Protein AF-A0A922MRT2-F1 (afdb_monomer)

Secondary structure (DSSP, 8-state):
-EEPTTSS-EE--SSGGGTTPPP--EEE--SSS-GGGTT-EEEETTBSB-GGGSSTTTTB--SB-SS--PPPBTTB--SEEEEEEGGGTEEEEEEEEEEEEETTEEEEEEEE-GGGS--TTT-GGGGGG--TTS-SSGGGPPPTT-EE-HHHHSSS-EE-SGGGTT--HHHHHHH-SS----HHHH--EEEE-S--EEE---TTSTTTTTSPSEEE---------------SS-----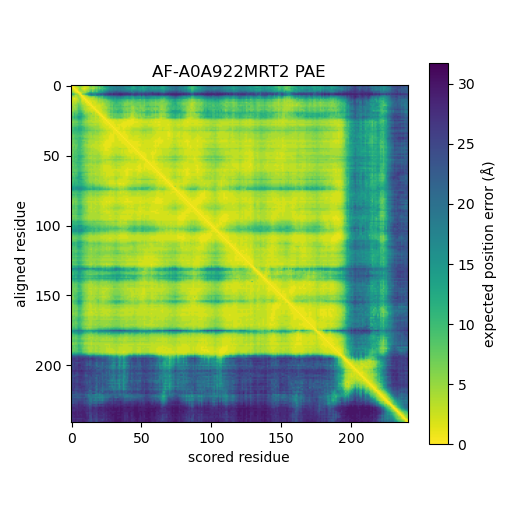---

Foldseek 3Di:
DADDPPDPDDDDDPCPVVVVDDFFDWDADCCPVHLQRGQQTCDTNNDQFQPLLVDRLFRHRGAHQVWDHRQADPVHGDQKGWHQHLQLNGIFIWGFPAWDADPNATWTKTWGDLQRQADCVVPVSCV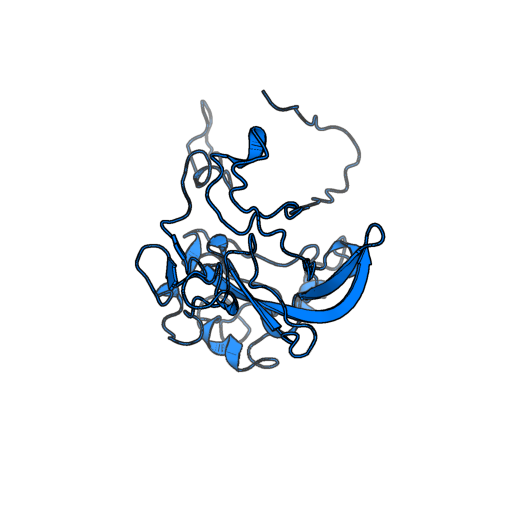SQFDQCCDPDDSRGDFGQWHQRCSRPVDRDIDGFALNASTDPVVNVVVPPPRDHDCVPGIDMDT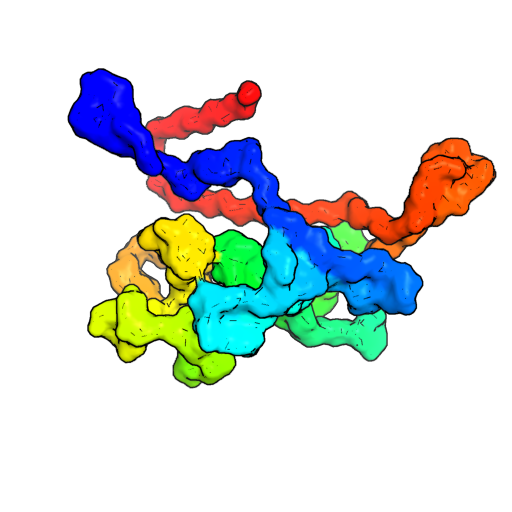GGSDFDFLAQDCVDPVRVPPPGGGDDPDGDDPDPDDPPDDDDDDDDDDDD

Structure (mmCIF, N/CA/C/O backbone):
data_AF-A0A922MRT2-F1
#
_entry.id   AF-A0A922MRT2-F1
#
loop_
_atom_site.group_PDB
_atom_site.id
_atom_site.type_symbol
_atom_site.label_atom_id
_atom_site.label_alt_id
_atom_site.label_comp_id
_atom_site.label_asym_id
_atom_site.label_entity_id
_atom_site.label_seq_id
_atom_site.pdbx_PDB_ins_code
_atom_site.Cartn_x
_atom_site.Cartn_y
_atom_site.Cartn_z
_atom_site.occupancy
_atom_site.B_iso_or_equiv
_atom_site.auth_seq_id
_atom_site.auth_comp_id
_atom_site.auth_asym_id
_atom_site.auth_atom_id
_atom_site.pdbx_PDB_model_num
ATOM 1 N N . MET A 1 1 ? -2.685 -8.734 -26.042 1.00 69.19 1 MET A N 1
ATOM 2 C CA . MET A 1 1 ? -2.371 -8.164 -27.373 1.00 69.19 1 MET A CA 1
ATOM 3 C C . MET A 1 1 ? -3.268 -8.838 -28.394 1.00 69.19 1 MET A C 1
ATOM 5 O O . MET A 1 1 ? -3.469 -10.040 -28.269 1.00 69.19 1 MET A O 1
ATOM 9 N N . ARG A 1 2 ? -3.821 -8.104 -29.360 1.00 79.19 2 ARG A N 1
ATOM 10 C CA . ARG A 1 2 ? -4.608 -8.681 -30.468 1.00 79.19 2 ARG A CA 1
ATOM 11 C C . ARG A 1 2 ? -4.086 -8.158 -31.811 1.00 79.19 2 ARG A C 1
ATOM 13 O O . ARG A 1 2 ? -3.579 -7.039 -31.816 1.00 79.19 2 ARG A O 1
ATOM 20 N N . PRO A 1 3 ? -4.183 -8.909 -32.919 1.00 82.94 3 PRO A N 1
ATOM 21 C CA . PRO A 1 3 ? -3.788 -8.410 -34.237 1.00 82.94 3 PRO A CA 1
ATOM 22 C C . PRO A 1 3 ? -4.548 -7.131 -34.610 1.00 82.94 3 PRO A C 1
ATOM 24 O O . PRO A 1 3 ? -5.717 -6.977 -34.243 1.00 82.94 3 PRO A O 1
ATOM 27 N N . ALA A 1 4 ? -3.881 -6.215 -35.311 1.00 85.38 4 ALA A N 1
ATOM 28 C CA . ALA A 1 4 ? -4.512 -5.018 -35.848 1.00 85.38 4 ALA A CA 1
ATOM 29 C C . ALA A 1 4 ? -5.387 -5.358 -37.064 1.00 85.38 4 ALA A C 1
ATOM 31 O O . ALA A 1 4 ? -5.016 -6.184 -37.897 1.00 85.38 4 ALA A O 1
ATOM 32 N N . GLU A 1 5 ? -6.559 -4.732 -37.171 1.00 83.88 5 GLU A N 1
ATOM 33 C CA . GLU A 1 5 ? -7.467 -4.973 -38.294 1.00 83.88 5 GLU A CA 1
ATOM 34 C C . GLU A 1 5 ? -6.906 -4.309 -39.559 1.00 83.88 5 GLU A C 1
ATOM 36 O O . GLU A 1 5 ? -6.709 -3.097 -39.602 1.00 83.88 5 GLU A O 1
ATOM 41 N N . GLY A 1 6 ? -6.610 -5.116 -40.583 1.00 77.56 6 GLY A N 1
ATOM 42 C CA . GLY A 1 6 ? -6.157 -4.634 -41.893 1.00 77.56 6 GLY A CA 1
ATOM 43 C C . GLY A 1 6 ? -4.689 -4.188 -41.991 1.00 77.56 6 GLY A C 1
ATOM 44 O O . GLY A 1 6 ? -4.325 -3.601 -43.007 1.00 77.56 6 GLY A O 1
ATOM 45 N N . ALA A 1 7 ? -3.836 -4.461 -40.994 1.00 73.38 7 ALA A N 1
ATOM 46 C CA . ALA A 1 7 ? -2.428 -4.038 -40.998 1.00 73.38 7 ALA A CA 1
ATOM 47 C C . ALA A 1 7 ? -1.460 -5.067 -40.379 1.00 73.38 7 ALA A C 1
ATOM 49 O O . ALA A 1 7 ? -1.853 -5.922 -39.587 1.00 73.38 7 ALA A O 1
ATOM 50 N N . ASN A 1 8 ? -0.162 -4.922 -40.681 1.00 76.44 8 ASN A N 1
ATOM 51 C CA . ASN A 1 8 ? 0.925 -5.599 -39.963 1.00 76.44 8 ASN A CA 1
ATOM 52 C C . ASN A 1 8 ? 1.135 -4.929 -38.592 1.00 76.44 8 ASN A C 1
ATOM 54 O O . ASN A 1 8 ? 1.868 -3.948 -38.488 1.00 76.44 8 ASN A O 1
ATOM 58 N N . GLY A 1 9 ? 0.493 -5.435 -37.536 1.00 80.69 9 GLY A N 1
ATOM 59 C CA . GLY A 1 9 ? 0.695 -4.920 -36.179 1.00 80.69 9 GLY A CA 1
ATOM 60 C C . GLY A 1 9 ? -0.176 -5.579 -35.111 1.00 80.69 9 GLY A C 1
ATOM 61 O O . GLY A 1 9 ? -1.030 -6.413 -35.410 1.00 80.69 9 GLY A O 1
ATOM 62 N N . PHE A 1 10 ? 0.034 -5.185 -33.852 1.00 85.62 10 PHE A N 1
ATOM 63 C CA . PHE A 1 10 ? -0.740 -5.645 -32.697 1.00 85.62 10 PHE A CA 1
ATOM 64 C C . PHE A 1 10 ? -1.252 -4.458 -31.877 1.00 85.62 10 PHE A C 1
ATOM 66 O O . PHE A 1 10 ? -0.505 -3.525 -31.590 1.00 85.62 10 PHE A O 1
ATOM 73 N N . TYR A 1 11 ? -2.503 -4.528 -31.426 1.00 82.44 11 TYR A N 1
ATOM 74 C CA . TYR A 1 11 ? -3.019 -3.669 -30.369 1.00 82.44 11 TYR A CA 1
ATOM 75 C C . TYR A 1 11 ? -2.593 -4.210 -29.003 1.00 82.44 11 TYR A C 1
ATOM 77 O O . TYR A 1 11 ? -2.844 -5.375 -28.661 1.00 82.44 11 TYR A O 1
ATOM 85 N N . PHE A 1 12 ? -1.985 -3.342 -28.201 1.00 80.44 12 PHE A N 1
ATOM 86 C CA . PHE A 1 12 ? -1.723 -3.562 -26.785 1.00 80.44 12 PHE A CA 1
ATOM 87 C C . PHE A 1 12 ? -2.680 -2.704 -25.956 1.00 80.44 12 PHE A C 1
ATOM 89 O O . PHE A 1 12 ? -2.930 -1.548 -26.281 1.00 80.44 12 PHE A O 1
ATOM 96 N N . SER A 1 13 ? -3.217 -3.277 -24.884 1.00 81.12 13 SER A N 1
ATOM 97 C CA . SER A 1 13 ? -3.987 -2.544 -23.887 1.00 81.12 13 SER A CA 1
ATOM 98 C C . SER A 1 13 ? -3.590 -3.060 -22.517 1.00 81.12 13 SER A C 1
ATOM 100 O O . SER A 1 13 ? -3.683 -4.260 -22.260 1.00 81.12 13 SER A O 1
ATOM 102 N N . MET A 1 14 ? -3.146 -2.137 -21.667 1.00 74.81 14 MET A N 1
ATOM 103 C CA . MET A 1 14 ? -2.643 -2.432 -20.327 1.00 74.81 14 MET A CA 1
ATOM 104 C C . MET A 1 14 ? -3.734 -2.962 -19.393 1.00 74.81 14 MET A C 1
ATOM 106 O O . MET A 1 14 ? -3.441 -3.747 -18.503 1.00 74.81 14 MET A O 1
ATOM 110 N N . PHE A 1 15 ? -4.985 -2.560 -19.629 1.00 79.12 15 PHE A N 1
ATOM 111 C CA . PHE A 1 15 ? -6.113 -2.811 -18.730 1.00 79.12 15 PHE A CA 1
ATOM 112 C C . PHE A 1 15 ? -7.263 -3.583 -19.384 1.00 79.12 15 PHE A C 1
ATOM 114 O O . PHE A 1 15 ? -8.293 -3.816 -18.759 1.00 79.12 15 PHE A O 1
ATOM 121 N N . SER A 1 16 ? -7.114 -4.001 -20.647 1.00 81.00 16 SER A N 1
ATOM 122 C CA . SER A 1 16 ? -8.183 -4.720 -21.360 1.00 81.00 16 SER A CA 1
ATOM 123 C C . SER A 1 16 ? -8.633 -6.007 -20.671 1.00 81.00 16 SER A C 1
ATOM 125 O O . SER A 1 16 ? -9.807 -6.347 -20.766 1.00 81.00 16 SER A O 1
ATOM 127 N N . HIS A 1 17 ? -7.733 -6.703 -19.969 1.00 78.62 17 HIS A N 1
ATOM 128 C CA . HIS A 1 17 ? -8.056 -7.933 -19.242 1.00 78.62 17 HIS A CA 1
ATOM 129 C C . HIS A 1 17 ? -8.901 -7.690 -17.993 1.00 78.62 17 HIS A C 1
ATOM 131 O O . HIS A 1 17 ? -9.493 -8.641 -17.497 1.00 78.62 17 HIS A O 1
ATOM 137 N N . MET A 1 18 ? -8.973 -6.446 -17.510 1.00 81.06 18 MET A N 1
ATOM 138 C CA . MET A 1 18 ? -9.775 -6.084 -16.341 1.00 81.06 18 MET A CA 1
ATOM 139 C C . MET A 1 18 ? -11.232 -5.778 -16.709 1.00 81.06 18 MET A C 1
ATOM 141 O O . MET A 1 18 ? -12.122 -5.837 -15.860 1.00 81.06 18 MET A O 1
ATOM 145 N N . ASN A 1 19 ? -11.505 -5.477 -17.983 1.00 81.38 19 ASN A N 1
ATOM 146 C CA . ASN A 1 19 ? -12.848 -5.129 -18.429 1.00 81.38 19 ASN A CA 1
ATOM 147 C C . ASN A 1 19 ? -13.787 -6.339 -18.318 1.00 81.38 19 ASN A C 1
ATOM 149 O O . ASN A 1 19 ? -13.552 -7.369 -18.949 1.00 81.38 19 ASN A O 1
ATOM 153 N N . ARG A 1 20 ? -14.873 -6.192 -17.548 1.00 83.25 20 ARG A N 1
ATOM 154 C CA . ARG A 1 20 ? -15.841 -7.264 -17.236 1.00 83.25 20 ARG A CA 1
ATOM 155 C C . ARG A 1 20 ? -15.219 -8.485 -16.546 1.00 83.25 20 ARG A C 1
ATOM 157 O O . ARG A 1 20 ? -15.761 -9.583 -16.646 1.00 83.25 20 ARG A O 1
ATOM 164 N N . SER A 1 21 ? -14.090 -8.303 -15.866 1.00 84.44 21 SER A N 1
ATOM 165 C CA . SER A 1 21 ? -13.503 -9.325 -15.001 1.00 84.44 21 SER A CA 1
ATOM 166 C C . SER A 1 21 ? -13.781 -8.998 -13.536 1.00 84.44 21 SER A C 1
ATOM 168 O O . SER A 1 21 ? -13.837 -7.827 -13.166 1.00 84.44 21 SER A O 1
ATOM 170 N N . GLU A 1 22 ? -13.933 -10.026 -12.707 1.00 83.12 22 GLU A N 1
ATOM 171 C CA . GLU A 1 22 ? -14.068 -9.867 -11.261 1.00 83.12 22 GLU A CA 1
ATOM 172 C C . GLU A 1 22 ? -12.729 -10.151 -10.571 1.00 83.12 22 GLU A C 1
ATOM 174 O O . GLU A 1 22 ? -12.097 -11.191 -10.789 1.00 83.12 22 GLU A O 1
ATOM 179 N N . SER A 1 23 ? -12.308 -9.241 -9.694 1.00 82.00 23 SER A N 1
ATOM 180 C CA . SER A 1 23 ? -11.216 -9.495 -8.755 1.00 82.00 23 SER A CA 1
ATOM 181 C C . SER A 1 23 ? -11.755 -10.287 -7.567 1.00 82.00 23 SER A C 1
ATOM 183 O O . SER A 1 23 ? -12.671 -9.838 -6.888 1.00 82.00 23 SER A O 1
ATOM 185 N N . GLY A 1 24 ? -11.195 -11.470 -7.305 1.00 88.31 24 GLY A N 1
ATOM 186 C CA . GLY A 1 24 ? -11.623 -12.327 -6.195 1.00 88.31 24 GLY A CA 1
ATOM 187 C C . GLY A 1 24 ? -11.764 -13.802 -6.582 1.00 88.31 24 GLY A C 1
ATOM 188 O O . GLY A 1 24 ? -11.238 -14.211 -7.622 1.00 88.31 24 GLY A O 1
ATOM 189 N N . PRO A 1 25 ? -12.426 -14.617 -5.742 1.00 93.88 25 PRO A N 1
ATOM 190 C CA . PRO A 1 25 ? -13.188 -14.212 -4.553 1.00 93.88 25 PRO A CA 1
ATOM 191 C C . PRO A 1 25 ? -12.307 -13.778 -3.370 1.00 93.88 25 PRO A C 1
ATOM 193 O O . PRO A 1 25 ? -11.187 -14.270 -3.214 1.00 93.88 25 PRO A O 1
ATOM 196 N N . TYR A 1 26 ? -12.844 -12.894 -2.524 1.00 94.19 26 TYR A N 1
ATOM 197 C CA . TYR A 1 26 ? -12.277 -12.546 -1.218 1.00 94.19 26 TYR A CA 1
ATOM 198 C C . TYR A 1 26 ? -13.062 -13.225 -0.101 1.00 94.19 26 TYR A C 1
ATOM 200 O O . TYR A 1 26 ? -14.293 -13.262 -0.115 1.00 94.19 26 TYR A O 1
ATOM 208 N N . GLU A 1 27 ? -12.347 -13.705 0.904 1.00 95.69 27 GLU A N 1
ATOM 209 C CA . GLU A 1 27 ? -12.906 -14.068 2.197 1.00 95.69 27 GLU A CA 1
ATOM 210 C C . GLU A 1 27 ? -12.472 -13.006 3.205 1.00 95.69 27 GLU A C 1
ATOM 212 O O . GLU A 1 27 ? -11.277 -12.794 3.395 1.00 95.69 27 GLU A O 1
ATOM 217 N N . MET A 1 28 ? -13.429 -12.325 3.834 1.00 94.62 28 MET A N 1
ATOM 218 C CA . MET A 1 28 ? -13.169 -11.198 4.733 1.00 94.62 28 MET A CA 1
ATOM 219 C C . MET A 1 28 ? -13.888 -11.367 6.068 1.00 94.62 28 MET A C 1
ATOM 221 O O . MET A 1 28 ? -14.979 -11.943 6.154 1.00 94.62 28 MET A O 1
ATOM 225 N N . VAL A 1 29 ? -13.290 -10.812 7.117 1.00 94.62 29 VAL A N 1
ATOM 226 C CA . VAL A 1 29 ? -13.867 -10.797 8.458 1.00 94.62 29 VAL A CA 1
ATOM 227 C C . VAL A 1 29 ? -15.041 -9.819 8.509 1.00 94.62 29 VAL A C 1
ATOM 229 O O . VAL A 1 29 ? -14.905 -8.621 8.274 1.00 94.62 29 VAL A O 1
ATOM 232 N N . ARG A 1 30 ? -16.218 -10.330 8.884 1.00 89.00 30 ARG A N 1
ATOM 233 C CA . ARG A 1 30 ? -17.460 -9.538 8.981 1.00 89.00 30 ARG A CA 1
ATOM 234 C C . ARG A 1 30 ? -17.549 -8.643 10.221 1.00 89.00 30 ARG A C 1
ATOM 236 O O . ARG A 1 30 ? -18.511 -7.898 10.347 1.00 89.00 30 ARG A O 1
ATOM 243 N N . GLY A 1 31 ? -16.636 -8.790 11.180 1.00 88.62 31 GLY A N 1
ATOM 244 C CA . GLY A 1 31 ? -16.621 -8.000 12.416 1.00 88.62 31 GLY A CA 1
ATOM 245 C C . GLY A 1 31 ? -17.709 -8.339 13.448 1.00 88.62 31 GLY A C 1
ATOM 246 O O . GLY A 1 31 ? -17.900 -7.572 14.385 1.00 88.62 31 GLY A O 1
ATOM 247 N N . ARG A 1 32 ? -18.430 -9.466 13.305 1.00 87.62 32 ARG A N 1
ATOM 248 C CA . ARG A 1 32 ? -19.500 -9.869 14.247 1.00 87.62 32 ARG A CA 1
ATOM 249 C C . ARG A 1 32 ? -18.981 -10.304 15.618 1.00 87.62 32 ARG A C 1
ATOM 251 O O . ARG A 1 32 ? -19.606 -9.996 16.622 1.00 87.62 32 ARG A O 1
ATOM 258 N N . GLU A 1 33 ? -17.875 -11.043 15.642 1.00 90.38 33 GLU A N 1
ATOM 259 C CA . GLU A 1 33 ? -17.242 -11.517 16.881 1.00 90.38 33 GLU A CA 1
ATOM 260 C C . GLU A 1 33 ? -16.274 -10.469 17.435 1.00 90.38 33 GLU A C 1
ATOM 262 O O . GLU A 1 33 ? -16.291 -10.158 18.624 1.00 90.38 33 GLU A O 1
ATOM 267 N N . ASN A 1 34 ? -15.466 -9.881 16.549 1.00 88.31 34 ASN A N 1
ATOM 268 C CA . ASN A 1 34 ? -14.534 -8.814 16.871 1.00 88.31 34 ASN A CA 1
ATOM 269 C C . ASN A 1 34 ? -14.608 -7.705 15.815 1.00 88.31 34 ASN A C 1
ATOM 271 O O . ASN A 1 34 ? -14.098 -7.854 14.704 1.00 88.31 34 ASN A O 1
ATOM 275 N N . VAL A 1 35 ? -15.213 -6.570 16.169 1.00 87.12 35 VAL A N 1
ATOM 276 C CA . VAL A 1 35 ? -15.342 -5.424 15.254 1.00 87.12 35 VAL A CA 1
ATOM 277 C C . VAL A 1 35 ? -13.982 -4.827 14.864 1.00 87.12 35 VAL A C 1
ATOM 279 O O . VAL A 1 35 ? -13.852 -4.259 13.787 1.00 87.12 35 VAL A O 1
ATOM 282 N N . TYR A 1 36 ? -12.942 -5.015 15.686 1.00 88.44 36 TYR A N 1
ATOM 283 C CA . TYR A 1 36 ? -11.584 -4.520 15.417 1.00 88.44 36 TYR A CA 1
ATOM 284 C C . TYR A 1 36 ? -10.823 -5.345 14.369 1.00 88.44 36 TYR A C 1
ATOM 286 O O . TYR A 1 36 ? -9.689 -5.013 14.037 1.00 88.44 36 TYR A O 1
ATOM 294 N N . GLU A 1 37 ? -11.443 -6.394 13.830 1.00 91.12 37 GLU A N 1
ATOM 295 C CA . GLU A 1 37 ? -10.934 -7.158 12.687 1.00 91.12 37 GLU A CA 1
ATOM 296 C C . GLU A 1 37 ? -11.784 -6.967 11.424 1.00 91.12 37 GLU A C 1
ATOM 298 O O . GLU A 1 37 ? -11.505 -7.589 10.405 1.00 91.12 37 GLU A O 1
ATOM 303 N N . LEU A 1 38 ? -12.821 -6.124 11.474 1.00 89.88 38 LEU A N 1
ATOM 304 C CA . LEU A 1 38 ? -13.728 -5.878 10.354 1.00 89.88 38 LEU A CA 1
ATOM 305 C C . LEU A 1 38 ? -12.971 -5.533 9.062 1.00 89.88 38 LEU A C 1
ATOM 307 O O . LEU A 1 38 ? -12.116 -4.655 9.054 1.00 89.88 38 LEU A O 1
ATOM 311 N N . GLY A 1 39 ? -13.335 -6.195 7.964 1.00 89.69 39 GLY A N 1
ATOM 312 C CA . GLY A 1 39 ? -12.777 -5.929 6.637 1.00 89.69 39 GLY A CA 1
ATOM 313 C C . GLY A 1 39 ? -11.409 -6.564 6.389 1.00 89.69 39 GLY A C 1
ATOM 314 O O . GLY A 1 39 ? -10.976 -6.608 5.242 1.00 89.69 39 GLY A O 1
ATOM 315 N N . ASN A 1 40 ? -10.747 -7.118 7.413 1.00 94.94 40 ASN A N 1
ATOM 316 C CA . ASN A 1 40 ? -9.496 -7.842 7.206 1.00 94.94 40 ASN A CA 1
ATOM 317 C C . ASN A 1 40 ? -9.723 -9.060 6.305 1.00 94.94 40 ASN A C 1
ATOM 319 O O . ASN A 1 40 ? -10.663 -9.838 6.504 1.00 94.94 40 ASN A O 1
ATOM 323 N N . ILE A 1 41 ? -8.840 -9.241 5.330 1.00 96.19 41 ILE A N 1
ATOM 324 C CA . ILE A 1 41 ? -8.897 -10.349 4.385 1.00 96.19 41 ILE A CA 1
ATOM 325 C C . ILE A 1 41 ? -8.299 -11.594 5.042 1.00 96.19 41 ILE A C 1
ATOM 327 O O . ILE A 1 41 ? -7.173 -11.596 5.532 1.00 96.19 41 ILE A O 1
ATOM 331 N N . VAL A 1 42 ? -9.068 -12.678 5.026 1.00 96.31 42 VAL A N 1
ATOM 332 C CA . VAL A 1 42 ? -8.669 -14.011 5.492 1.00 96.31 42 VAL A CA 1
ATOM 333 C C . VAL A 1 42 ? -8.012 -14.797 4.362 1.00 96.31 42 VAL A C 1
ATOM 335 O O . VAL A 1 42 ? -7.013 -15.488 4.578 1.00 96.31 42 VAL A O 1
ATOM 338 N N . SER A 1 43 ? -8.584 -14.726 3.159 1.00 96.50 43 SER A N 1
ATOM 339 C CA . SER A 1 43 ? -8.040 -15.376 1.972 1.00 96.50 43 SER A CA 1
ATOM 340 C C . SER A 1 43 ? -8.439 -14.647 0.688 1.00 96.50 43 SER A C 1
ATOM 342 O O . SER A 1 43 ? -9.498 -14.024 0.600 1.00 96.50 43 SER A O 1
ATOM 344 N N . TYR A 1 44 ? -7.581 -14.739 -0.325 1.00 95.38 44 TYR A N 1
ATOM 345 C CA . TYR A 1 44 ? -7.840 -14.250 -1.677 1.00 95.38 44 TYR A CA 1
ATOM 346 C C . TYR A 1 44 ? -7.708 -15.415 -2.653 1.00 95.38 44 TYR A C 1
ATOM 348 O O . TYR A 1 44 ? -6.686 -16.103 -2.664 1.00 95.38 44 TYR A O 1
ATOM 356 N N . LYS A 1 45 ? -8.747 -15.684 -3.451 1.00 94.38 45 LYS A N 1
ATOM 357 C CA . LYS A 1 45 ? -8.810 -16.837 -4.372 1.00 94.38 45 LYS A CA 1
ATOM 358 C C . LYS A 1 45 ? -8.499 -18.173 -3.674 1.00 94.38 45 LYS A C 1
ATOM 360 O O . LYS A 1 45 ? -7.807 -19.031 -4.218 1.00 94.38 45 LYS A O 1
ATOM 365 N N . GLY A 1 46 ? -8.976 -18.326 -2.435 1.00 95.44 46 GLY A N 1
ATOM 366 C CA . GLY A 1 46 ? -8.738 -19.502 -1.588 1.00 95.44 46 GLY A CA 1
ATOM 367 C C . GLY A 1 46 ? -7.317 -19.615 -1.018 1.00 95.44 46 GLY A C 1
ATOM 368 O O . GLY A 1 46 ? -7.016 -20.578 -0.316 1.00 95.44 46 GLY A O 1
ATOM 369 N N . GLN A 1 47 ? -6.438 -18.649 -1.291 1.00 94.75 47 GLN A N 1
ATOM 370 C CA . GLN A 1 47 ? -5.068 -18.618 -0.789 1.00 94.75 47 GLN A CA 1
ATOM 371 C C . GLN A 1 47 ? -4.969 -17.698 0.427 1.00 94.75 47 GLN A C 1
ATOM 373 O O . GLN A 1 47 ? -5.399 -16.549 0.382 1.00 94.75 47 GLN A O 1
ATOM 378 N N . LYS A 1 48 ? -4.358 -18.193 1.507 1.00 95.31 48 LYS A N 1
ATOM 379 C CA . LYS A 1 48 ? -4.021 -17.388 2.700 1.00 95.31 48 LYS A CA 1
ATOM 380 C C . LYS A 1 48 ? -2.621 -16.773 2.626 1.00 95.31 48 LYS A C 1
ATOM 382 O O . LYS A 1 48 ? -2.280 -15.891 3.404 1.00 95.31 48 LYS A O 1
ATOM 387 N N . VAL A 1 49 ? -1.795 -17.285 1.713 1.00 95.81 49 VAL A N 1
ATOM 388 C CA . VAL A 1 49 ? -0.432 -16.824 1.449 1.00 95.81 49 VAL A CA 1
ATOM 389 C C . VAL A 1 49 ? -0.235 -16.805 -0.059 1.00 95.81 49 VAL A C 1
ATOM 391 O O . VAL A 1 49 ? -0.528 -17.787 -0.736 1.00 95.81 49 VAL A O 1
ATOM 394 N N . MET A 1 50 ? 0.263 -15.695 -0.581 1.00 94.06 50 MET A N 1
ATOM 395 C CA . MET A 1 50 ? 0.536 -15.473 -1.992 1.00 94.06 50 MET A CA 1
ATOM 396 C C . MET A 1 50 ? 1.735 -16.312 -2.461 1.00 94.06 50 MET A C 1
ATOM 398 O O . MET A 1 50 ? 2.876 -16.028 -2.083 1.00 94.06 50 MET A O 1
ATOM 402 N N . PRO A 1 51 ? 1.509 -17.349 -3.293 1.00 92.00 51 PRO A N 1
ATOM 403 C CA . PRO A 1 51 ? 2.546 -18.323 -3.626 1.00 92.00 51 PRO A CA 1
ATOM 404 C C . PRO A 1 51 ? 3.631 -17.748 -4.543 1.00 92.00 51 PRO A C 1
ATOM 406 O O . PRO A 1 51 ? 4.760 -18.238 -4.531 1.00 92.00 51 PRO A O 1
ATOM 409 N N . MET A 1 52 ? 3.336 -16.691 -5.311 1.00 89.00 52 MET A N 1
ATOM 410 C CA . MET A 1 52 ? 4.283 -16.110 -6.271 1.00 89.00 52 MET A CA 1
ATOM 411 C C . MET A 1 52 ? 5.566 -15.579 -5.624 1.00 89.00 52 MET A C 1
ATOM 413 O O . MET A 1 52 ? 6.603 -15.535 -6.292 1.00 89.00 52 MET A O 1
ATOM 417 N N . TRP A 1 53 ? 5.533 -15.218 -4.340 1.00 90.69 53 TRP A N 1
ATOM 418 C CA . TRP A 1 53 ? 6.711 -14.729 -3.625 1.00 90.69 53 TRP A CA 1
ATOM 419 C C . TRP A 1 53 ? 7.639 -15.847 -3.150 1.00 90.69 53 TRP A C 1
ATOM 421 O O . TRP A 1 53 ? 8.815 -15.587 -2.919 1.00 90.69 53 TRP A O 1
ATOM 431 N N . GLY A 1 54 ? 7.154 -17.090 -3.041 1.00 89.94 54 GLY A N 1
ATOM 432 C CA . GLY A 1 54 ? 7.949 -18.219 -2.543 1.00 89.94 54 GLY A CA 1
ATOM 433 C C . GLY A 1 54 ? 8.428 -18.059 -1.093 1.00 89.94 54 GLY A C 1
ATOM 434 O O . GLY A 1 54 ? 9.315 -18.786 -0.658 1.00 89.94 54 GLY A O 1
ATOM 435 N N . ASP A 1 55 ? 7.854 -17.110 -0.353 1.00 93.25 55 ASP A N 1
ATOM 436 C CA . ASP A 1 55 ? 8.211 -16.774 1.020 1.00 93.25 55 ASP A CA 1
ATOM 437 C C . ASP A 1 55 ? 6.935 -16.482 1.816 1.00 93.25 55 ASP A C 1
ATOM 439 O O . ASP A 1 55 ? 6.045 -15.760 1.358 1.00 93.25 55 ASP A O 1
ATOM 443 N N . LYS A 1 56 ? 6.840 -17.063 3.017 1.00 92.94 56 LYS A N 1
ATOM 444 C CA . LYS A 1 56 ? 5.634 -16.968 3.845 1.00 92.94 56 LYS A CA 1
ATOM 445 C C . LYS A 1 56 ? 5.375 -15.550 4.343 1.00 92.94 56 LYS A C 1
ATOM 447 O O . LYS A 1 56 ? 4.214 -15.227 4.538 1.00 92.94 56 LYS A O 1
ATOM 452 N N . TYR A 1 57 ? 6.413 -14.749 4.581 1.00 93.81 57 TYR A N 1
ATOM 453 C CA . TYR A 1 57 ? 6.300 -13.369 5.048 1.00 93.81 57 TYR A CA 1
ATOM 454 C C . TYR A 1 57 ? 5.897 -12.432 3.905 1.00 93.81 57 TYR A C 1
ATOM 456 O O . TYR A 1 57 ? 4.896 -11.730 4.019 1.00 93.81 57 TYR A O 1
ATOM 464 N N . CYS A 1 58 ? 6.604 -12.471 2.772 1.00 93.00 58 CYS A N 1
ATOM 465 C CA . CYS A 1 58 ? 6.250 -11.632 1.621 1.00 93.00 58 CYS A CA 1
ATOM 466 C C . CYS A 1 58 ? 4.888 -11.996 1.019 1.00 93.00 58 CYS A C 1
ATOM 468 O O . CYS A 1 58 ? 4.198 -11.138 0.473 1.00 93.00 58 CYS A O 1
ATOM 470 N N . GLY A 1 59 ? 4.490 -13.264 1.138 1.00 94.62 59 GLY A N 1
ATOM 471 C CA . GLY A 1 59 ? 3.190 -13.727 0.690 1.00 94.62 59 GLY A CA 1
ATOM 472 C C . GLY A 1 59 ? 2.034 -13.448 1.650 1.00 94.62 59 GLY A C 1
ATOM 473 O O . GLY A 1 59 ? 0.915 -13.839 1.333 1.00 94.62 59 GLY A O 1
ATOM 474 N N . GLN A 1 60 ? 2.247 -12.833 2.816 1.00 95.94 60 GLN A N 1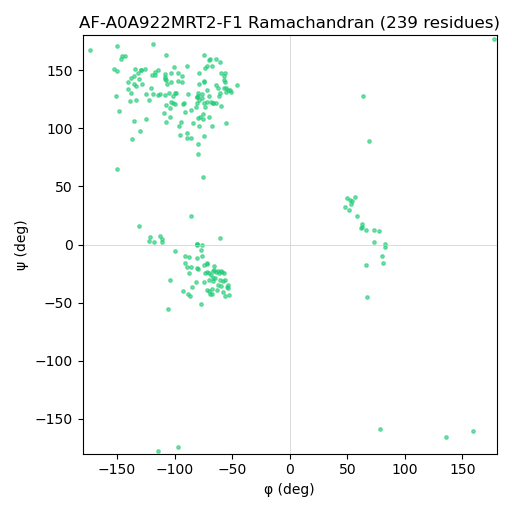
ATOM 475 C CA . GLN A 1 60 ? 1.142 -12.589 3.748 1.00 95.94 60 GLN A CA 1
ATOM 476 C C . GLN A 1 60 ? 0.102 -11.646 3.148 1.00 95.94 60 GLN A C 1
ATOM 478 O O . GLN A 1 60 ? 0.436 -10.613 2.563 1.00 95.94 60 GLN A O 1
ATOM 483 N N . ILE A 1 61 ? -1.160 -12.004 3.360 1.00 96.38 61 ILE A N 1
ATOM 484 C CA . ILE A 1 61 ? -2.317 -11.147 3.132 1.00 96.38 61 ILE A CA 1
ATOM 485 C C . ILE A 1 61 ? -2.631 -10.492 4.477 1.00 96.38 61 ILE A C 1
ATOM 487 O O . ILE A 1 61 ? -3.088 -11.166 5.397 1.00 96.38 61 ILE A O 1
ATOM 491 N N . ASN A 1 62 ? -2.308 -9.208 4.610 1.00 95.81 62 ASN A N 1
ATOM 492 C CA . ASN A 1 62 ? -2.453 -8.445 5.842 1.00 95.81 62 ASN A CA 1
ATOM 493 C C . ASN A 1 62 ? -3.388 -7.261 5.604 1.00 95.81 62 ASN A C 1
ATOM 495 O O . ASN A 1 62 ? -3.212 -6.514 4.643 1.00 95.81 62 ASN A O 1
ATOM 499 N N . GLY A 1 63 ? -4.313 -7.054 6.540 1.00 93.81 63 GLY A N 1
ATOM 500 C CA . GLY A 1 63 ? -5.246 -5.933 6.503 1.00 93.81 63 GLY A CA 1
ATOM 501 C C . GLY A 1 63 ? -6.414 -6.139 5.542 1.00 93.81 63 GLY A C 1
ATOM 502 O O . GLY A 1 63 ? -6.778 -7.277 5.235 1.00 93.81 63 GLY A O 1
ATOM 503 N N . SER A 1 64 ? -7.033 -5.039 5.126 1.00 91.25 64 SER A N 1
ATOM 504 C CA . SER A 1 64 ? -8.219 -5.021 4.265 1.00 91.25 64 SER A CA 1
ATOM 505 C C . SER A 1 64 ? -7.869 -4.800 2.791 1.00 91.25 64 SER A C 1
ATOM 507 O O . SER A 1 64 ? -6.698 -4.762 2.418 1.00 91.25 64 SER A O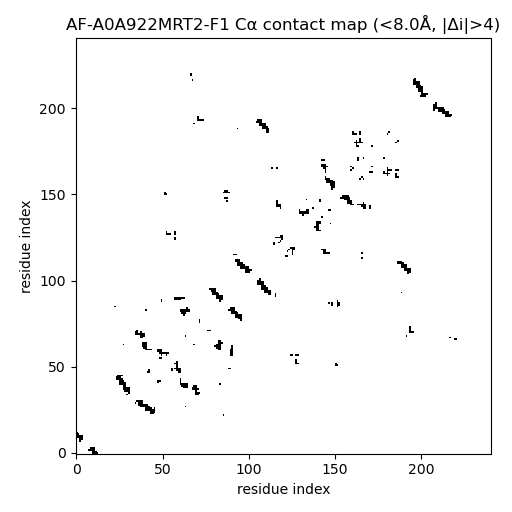 1
ATOM 509 N N . ASP A 1 65 ? -8.883 -4.654 1.942 1.00 88.19 65 ASP A N 1
ATOM 510 C CA . ASP A 1 65 ? -8.767 -4.271 0.528 1.00 88.19 65 ASP A CA 1
ATOM 511 C C . ASP A 1 65 ? -8.713 -2.746 0.327 1.00 88.19 65 ASP A C 1
ATOM 513 O O . ASP A 1 65 ? -9.141 -2.239 -0.706 1.00 88.19 65 ASP A O 1
ATOM 517 N N . SER A 1 66 ? -8.280 -2.000 1.347 1.00 85.88 66 SER A N 1
ATOM 518 C CA . SER A 1 66 ? -8.301 -0.533 1.395 1.00 85.88 66 SER A CA 1
ATOM 519 C C . SER A 1 66 ? -9.693 0.110 1.420 1.00 85.88 66 SER A C 1
ATOM 521 O O . SER A 1 66 ? -9.791 1.254 1.842 1.00 85.88 66 SER A O 1
ATOM 523 N N . SER A 1 67 ? -10.782 -0.579 1.061 1.00 80.94 67 SER A N 1
ATOM 524 C CA . SER A 1 67 ? -12.124 0.027 0.986 1.00 80.94 67 SER A CA 1
ATOM 525 C C . SER A 1 67 ? -12.759 0.287 2.356 1.00 80.94 67 SER A C 1
ATOM 527 O O . SER A 1 67 ? -13.518 1.239 2.539 1.00 80.94 67 SER A O 1
ATOM 529 N N . ILE A 1 68 ? -12.444 -0.568 3.329 1.00 82.44 68 ILE A N 1
ATOM 530 C CA . ILE A 1 68 ? -12.945 -0.512 4.702 1.00 82.44 68 ILE A CA 1
ATOM 531 C C . ILE A 1 68 ? -11.767 -0.753 5.639 1.00 82.44 68 ILE A C 1
ATOM 533 O O . ILE A 1 68 ? -10.959 -1.649 5.411 1.00 82.44 68 ILE A O 1
ATOM 537 N N . PHE A 1 69 ? -11.694 0.002 6.731 1.00 86.00 69 PHE A N 1
ATOM 538 C CA . PHE A 1 69 ? -10.737 -0.238 7.808 1.00 86.00 69 PHE A CA 1
ATOM 539 C C . PHE A 1 69 ? -11.473 -0.563 9.113 1.00 86.00 69 PHE A C 1
ATOM 541 O O . PHE A 1 69 ? -12.570 -0.039 9.345 1.00 86.00 69 PHE A O 1
ATOM 548 N N . PRO A 1 70 ? -10.886 -1.394 9.995 1.00 87.38 70 PRO A N 1
ATOM 549 C CA . PRO A 1 70 ? -11.442 -1.605 11.323 1.00 87.38 70 PRO A CA 1
ATOM 550 C C . PRO A 1 70 ? -11.597 -0.282 12.095 1.00 87.38 70 PRO A C 1
ATOM 552 O O . PRO A 1 70 ? -10.755 0.610 11.950 1.00 87.38 70 PRO A O 1
ATOM 555 N N . PRO A 1 71 ? -12.613 -0.145 12.970 1.00 85.44 71 PRO A N 1
ATOM 556 C CA . PRO A 1 71 ? -12.759 1.040 13.808 1.00 85.44 71 PRO A CA 1
ATOM 557 C C . PRO A 1 71 ? -11.518 1.289 14.672 1.00 85.44 71 PRO A C 1
ATOM 559 O O . PRO A 1 71 ? -11.002 0.377 15.326 1.00 85.44 71 PRO A O 1
ATOM 562 N N . ILE A 1 72 ? -11.067 2.541 14.722 1.00 85.75 72 ILE A N 1
ATOM 563 C CA . ILE A 1 72 ? -9.884 2.939 15.487 1.00 85.75 72 ILE A CA 1
ATOM 564 C C . ILE A 1 72 ? -10.303 3.377 16.894 1.00 85.75 72 ILE A C 1
ATOM 566 O O . ILE A 1 72 ? -11.071 4.320 17.064 1.00 85.75 72 ILE A O 1
ATOM 570 N N . LYS A 1 73 ? -9.760 2.720 17.929 1.00 83.94 73 LYS A N 1
ATOM 571 C CA . LYS A 1 73 ? -9.906 3.187 19.317 1.00 83.94 73 LYS A CA 1
ATOM 572 C C . LYS A 1 73 ? -8.970 4.363 19.560 1.00 83.94 73 LYS A C 1
ATOM 574 O O . LYS A 1 73 ? -7.766 4.227 19.372 1.00 83.94 73 LYS A O 1
ATOM 579 N N . GLU A 1 74 ? -9.486 5.458 20.106 1.00 82.06 74 GLU A N 1
ATOM 580 C CA . GLU A 1 74 ? -8.672 6.648 20.381 1.00 82.06 74 GLU A CA 1
ATOM 581 C C . GLU A 1 74 ? -7.495 6.380 21.339 1.00 82.06 74 GLU A C 1
ATOM 583 O O . GLU A 1 74 ? -6.400 6.895 21.135 1.00 82.06 74 GLU A O 1
ATOM 588 N N . GLY A 1 75 ? -7.679 5.503 22.332 1.00 85.75 75 GLY A N 1
ATOM 589 C CA . GLY A 1 75 ? -6.607 5.080 23.243 1.00 85.75 75 GLY A CA 1
ATOM 590 C C . GLY A 1 75 ? -5.622 4.056 22.662 1.00 85.75 75 GLY A C 1
ATOM 591 O O . GLY A 1 75 ? -4.676 3.677 23.346 1.00 85.75 75 GLY A O 1
ATOM 592 N N . ASN A 1 76 ? -5.845 3.564 21.440 1.00 89.69 76 ASN A N 1
ATOM 593 C CA . ASN A 1 76 ? -4.993 2.569 20.789 1.00 89.69 76 ASN A CA 1
ATOM 594 C C . ASN A 1 76 ? -5.011 2.742 19.263 1.00 89.69 76 ASN A C 1
ATOM 596 O O . ASN A 1 76 ? -5.511 1.887 18.529 1.00 89.69 76 ASN A O 1
ATOM 600 N N . VAL A 1 77 ? -4.490 3.877 18.798 1.00 92.50 77 VAL A N 1
ATOM 601 C CA . VAL A 1 77 ? -4.393 4.186 17.369 1.00 92.50 77 VAL A CA 1
ATOM 602 C C . VAL A 1 77 ? -3.269 3.350 16.743 1.00 92.50 77 VAL A C 1
ATOM 604 O O . VAL A 1 77 ? -2.116 3.468 17.176 1.00 92.50 77 VAL A O 1
ATOM 607 N N . PRO A 1 78 ? -3.551 2.513 15.727 1.00 93.38 78 PRO A N 1
ATOM 608 C CA . PRO A 1 78 ? -2.519 1.735 15.058 1.00 93.38 78 PRO A CA 1
ATOM 609 C C . PRO A 1 78 ? -1.476 2.646 14.409 1.00 93.38 78 PRO A C 1
ATOM 611 O O . PRO A 1 78 ? -1.821 3.549 13.648 1.00 93.38 78 PRO A O 1
ATOM 614 N N . LYS A 1 79 ? -0.188 2.376 14.657 1.00 95.31 79 LYS A N 1
ATOM 615 C CA . LYS A 1 79 ? 0.914 3.080 13.976 1.00 95.31 79 LYS A CA 1
ATOM 616 C C . LYS A 1 79 ? 1.003 2.743 12.488 1.00 95.31 79 LYS A C 1
ATOM 618 O O . LYS A 1 79 ? 1.541 3.538 11.732 1.00 95.31 79 LYS A O 1
ATOM 623 N N . LYS A 1 80 ? 0.514 1.561 12.104 1.00 94.25 80 LYS A N 1
ATOM 624 C CA . LYS A 1 80 ? 0.518 1.043 10.736 1.00 94.25 80 LYS A CA 1
ATOM 625 C C . LYS A 1 80 ? -0.850 0.484 10.398 1.00 94.25 80 LYS A C 1
ATOM 627 O O . LYS A 1 80 ? -1.406 -0.258 11.209 1.00 94.25 80 LYS A O 1
ATOM 632 N N . LEU A 1 81 ? -1.337 0.788 9.204 1.00 92.88 81 LEU A N 1
ATOM 633 C CA . LEU A 1 81 ? -2.476 0.103 8.601 1.00 92.88 81 LEU A CA 1
ATOM 634 C C . LEU A 1 81 ? -1.973 -0.673 7.395 1.00 92.88 81 LEU A C 1
ATOM 636 O O . LEU A 1 81 ? -1.243 -0.125 6.573 1.00 92.88 81 LEU A O 1
ATOM 640 N N . TYR A 1 82 ? -2.328 -1.951 7.332 1.00 94.56 82 TYR A N 1
ATOM 641 C CA . TYR A 1 82 ? -1.992 -2.814 6.208 1.00 94.56 82 TYR A CA 1
ATOM 642 C C . TYR A 1 82 ? -3.164 -2.877 5.242 1.00 94.56 82 TYR A C 1
ATOM 644 O O . TYR A 1 82 ? -4.319 -2.844 5.672 1.00 94.56 82 TYR A O 1
ATOM 652 N N . THR A 1 83 ? -2.844 -3.010 3.964 1.00 93.44 83 THR A N 1
ATOM 653 C CA . THR A 1 83 ? -3.809 -3.302 2.911 1.00 93.44 83 THR A CA 1
ATOM 654 C C . THR A 1 83 ? -3.208 -4.335 1.974 1.00 93.44 83 THR A C 1
ATOM 656 O O . THR A 1 83 ? -1.993 -4.355 1.743 1.00 93.44 83 THR A O 1
ATOM 659 N N . PHE A 1 84 ? -4.038 -5.242 1.475 1.00 94.62 84 PHE A N 1
ATOM 660 C CA . PHE A 1 84 ? -3.635 -6.211 0.472 1.00 94.62 84 PHE A CA 1
ATOM 661 C C . PHE A 1 84 ? -4.087 -5.734 -0.897 1.00 94.62 84 PHE A C 1
ATOM 663 O O . PHE A 1 84 ? -5.282 -5.606 -1.142 1.00 94.62 84 PHE A O 1
ATOM 670 N N . GLU A 1 85 ? -3.120 -5.553 -1.793 1.00 91.81 85 GLU A N 1
ATOM 671 C CA . GLU A 1 85 ? -3.361 -5.065 -3.143 1.00 91.81 85 GLU A CA 1
ATOM 672 C C . GLU A 1 85 ? -3.182 -6.221 -4.140 1.00 91.81 85 GLU A C 1
ATOM 674 O O . GLU A 1 85 ? -2.045 -6.642 -4.411 1.00 91.81 85 GLU A O 1
ATOM 679 N N . PRO A 1 86 ? -4.280 -6.769 -4.694 1.00 89.19 86 PRO A N 1
ATOM 680 C CA . PRO A 1 86 ? -4.225 -7.878 -5.637 1.00 89.19 86 PRO A CA 1
ATOM 681 C C . PRO A 1 86 ? -3.435 -7.543 -6.893 1.00 89.19 86 PRO A C 1
ATOM 683 O O . PRO A 1 86 ? -2.806 -8.436 -7.446 1.00 89.19 86 PRO A O 1
ATOM 686 N N . ASP A 1 87 ? -3.424 -6.279 -7.323 1.00 85.25 87 ASP A N 1
ATOM 687 C CA . ASP A 1 87 ? -2.790 -5.880 -8.581 1.00 85.25 87 ASP A CA 1
ATOM 688 C C . ASP A 1 87 ? -1.263 -5.950 -8.543 1.00 85.25 87 ASP A C 1
ATOM 690 O O . ASP A 1 87 ? -0.611 -6.148 -9.574 1.00 85.25 87 ASP A O 1
ATOM 694 N N . ILE A 1 88 ? -0.694 -5.856 -7.342 1.00 88.19 88 ILE A N 1
ATOM 695 C CA . ILE A 1 88 ? 0.735 -6.039 -7.072 1.00 88.19 88 ILE A CA 1
ATOM 696 C C . ILE A 1 88 ? 1.009 -7.317 -6.263 1.00 88.19 88 ILE A C 1
ATOM 698 O O . ILE A 1 88 ? 2.154 -7.591 -5.901 1.00 88.19 88 ILE A O 1
ATOM 702 N N . CYS A 1 89 ? -0.031 -8.117 -6.004 1.00 88.50 89 CYS A N 1
ATOM 703 C CA . CYS A 1 89 ? -0.025 -9.398 -5.301 1.00 88.50 89 CYS A CA 1
ATOM 704 C C . CYS A 1 89 ? 0.674 -9.387 -3.936 1.00 88.50 89 CYS A C 1
ATOM 706 O O . CYS A 1 89 ? 1.226 -10.407 -3.519 1.00 88.50 89 CYS A O 1
ATOM 708 N N . ARG A 1 90 ? 0.686 -8.262 -3.222 1.00 92.75 90 ARG A N 1
ATOM 709 C CA . ARG A 1 90 ? 1.335 -8.161 -1.909 1.00 92.75 90 ARG A CA 1
ATOM 710 C C . ARG A 1 90 ? 0.593 -7.208 -0.996 1.00 92.75 90 ARG A C 1
ATOM 712 O O . ARG A 1 90 ? -0.105 -6.309 -1.452 1.00 92.75 90 ARG A O 1
ATOM 719 N N . SER A 1 91 ? 0.833 -7.377 0.297 1.00 94.19 91 SER A N 1
ATOM 720 C CA . SER A 1 91 ? 0.405 -6.392 1.278 1.00 94.19 91 SER A CA 1
ATOM 721 C C . SER A 1 91 ? 1.367 -5.202 1.309 1.00 94.19 91 SER A C 1
ATOM 723 O O . SER A 1 91 ? 2.596 -5.369 1.268 1.00 94.19 91 SER A O 1
ATOM 725 N N . VAL A 1 92 ? 0.804 -4.004 1.393 1.00 92.94 92 VAL A N 1
ATOM 726 C CA . VAL A 1 92 ? 1.497 -2.736 1.643 1.00 92.94 92 VAL A CA 1
ATOM 727 C C . VAL A 1 92 ? 0.972 -2.131 2.940 1.00 92.94 92 VAL A C 1
ATOM 729 O O . VAL A 1 92 ? 0.080 -2.685 3.582 1.00 92.94 92 VAL A O 1
ATOM 732 N N . TYR A 1 93 ? 1.597 -1.050 3.398 1.00 93.62 93 TYR A N 1
ATOM 733 C CA . TYR A 1 93 ? 1.162 -0.385 4.615 1.00 93.62 93 TYR A CA 1
ATOM 734 C C . TYR A 1 93 ? 1.451 1.106 4.596 1.00 93.62 93 TYR A C 1
ATOM 736 O O . TYR A 1 93 ? 2.445 1.570 4.030 1.00 93.62 93 TYR A O 1
ATOM 744 N N . VAL A 1 94 ? 0.578 1.825 5.286 1.00 93.62 94 VAL A N 1
ATOM 745 C CA . VAL A 1 94 ? 0.670 3.258 5.541 1.00 93.62 94 VAL A CA 1
ATOM 746 C C . VAL A 1 94 ? 1.008 3.492 7.016 1.00 93.62 94 VAL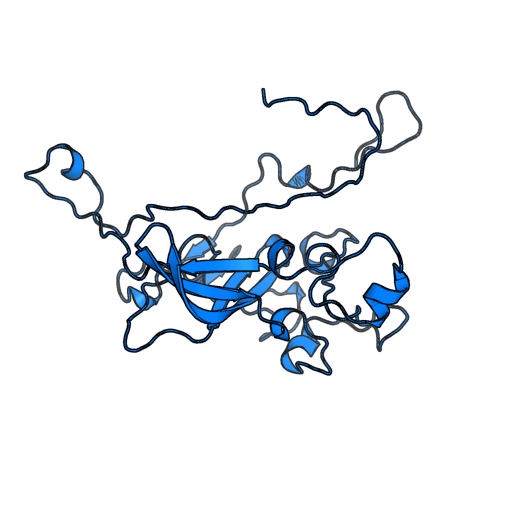 A C 1
ATOM 748 O O . VAL A 1 94 ? 0.542 2.756 7.892 1.00 93.62 94 VAL A O 1
ATOM 751 N N . ASP A 1 95 ? 1.833 4.497 7.294 1.00 96.31 95 ASP A N 1
ATOM 752 C CA . ASP A 1 95 ? 2.245 4.906 8.636 1.00 96.31 95 ASP A CA 1
ATOM 753 C C . ASP A 1 95 ? 1.379 6.073 9.135 1.00 96.31 95 ASP A C 1
ATOM 755 O O . ASP A 1 95 ? 1.034 6.982 8.376 1.00 96.31 95 ASP A O 1
ATOM 759 N N . LEU A 1 96 ? 1.026 6.056 10.425 1.00 95.62 96 LEU A N 1
ATOM 760 C CA . LEU A 1 96 ? 0.294 7.147 11.068 1.00 95.62 96 LEU A CA 1
ATOM 761 C C . LEU A 1 96 ? 1.174 8.396 11.117 1.00 95.62 96 LEU A C 1
ATOM 763 O O . LEU A 1 96 ? 2.222 8.397 11.763 1.00 95.62 96 LEU A O 1
ATOM 767 N N . VAL A 1 97 ? 0.689 9.483 10.525 1.00 95.81 97 VAL A N 1
ATOM 768 C CA . VAL A 1 97 ? 1.330 10.798 10.623 1.00 95.81 97 VAL A CA 1
ATOM 769 C C . VAL A 1 97 ? 0.745 11.599 11.786 1.00 95.81 97 VAL A C 1
ATOM 771 O O . VAL A 1 97 ? 1.481 12.264 12.511 1.00 95.81 97 VAL A O 1
ATOM 774 N N . GLY A 1 98 ? -0.572 11.529 12.000 1.00 93.75 98 GLY A N 1
ATOM 775 C CA . GLY A 1 98 ? -1.241 12.229 13.098 1.00 93.75 98 GLY A CA 1
ATOM 776 C C . GLY A 1 98 ? -2.735 12.424 12.857 1.00 93.75 98 GLY A C 1
ATOM 777 O O . GLY A 1 98 ? -3.326 11.737 12.032 1.00 93.75 98 GLY A O 1
ATOM 778 N N . LYS A 1 99 ? -3.354 13.367 13.574 1.00 92.19 99 LYS A N 1
ATOM 779 C CA . LYS A 1 99 ? -4.728 13.814 13.294 1.00 92.19 99 LYS A CA 1
ATOM 780 C C . LYS A 1 99 ? -4.700 15.042 12.380 1.00 92.19 99 LYS A C 1
ATOM 782 O O . LYS A 1 99 ? -3.863 15.925 12.567 1.00 92.19 99 LYS A O 1
ATOM 787 N N . LYS A 1 100 ? -5.619 15.110 11.420 1.00 88.44 100 LYS A N 1
ATOM 788 C CA . LYS A 1 100 ? -5.873 16.283 10.573 1.00 88.44 100 LYS A CA 1
ATOM 789 C C . LYS A 1 100 ? -7.370 16.566 10.534 1.00 88.44 100 LYS A C 1
ATOM 791 O O . LYS A 1 100 ? -8.176 15.643 10.601 1.00 88.44 100 LYS A O 1
ATOM 796 N N . GLU A 1 101 ? -7.730 17.836 10.414 1.00 83.56 101 GLU A N 1
ATOM 797 C CA . GLU A 1 101 ? -9.116 18.223 10.162 1.00 83.56 101 GLU A CA 1
ATOM 798 C C . GLU A 1 101 ? -9.385 18.259 8.659 1.00 83.56 101 GLU A C 1
ATOM 800 O O . GLU A 1 101 ? -8.638 18.874 7.896 1.00 83.56 101 GLU A O 1
ATOM 805 N N . ILE A 1 102 ? -10.459 17.597 8.240 1.00 77.31 102 ILE A N 1
ATOM 806 C CA . ILE A 1 102 ? -10.969 17.622 6.873 1.00 77.31 102 ILE A CA 1
ATOM 807 C C . ILE A 1 102 ? -12.478 17.850 6.942 1.00 77.31 102 ILE A C 1
ATOM 809 O O . ILE A 1 102 ? -13.179 17.144 7.657 1.00 77.31 102 ILE A O 1
ATOM 813 N N . PHE A 1 103 ? -12.986 18.886 6.272 1.00 78.75 103 PHE A N 1
ATOM 814 C CA . PHE A 1 103 ? -14.408 19.266 6.333 1.00 78.75 103 PHE A CA 1
ATOM 815 C C . PHE A 1 103 ? -14.975 19.379 7.770 1.00 78.75 103 PHE A C 1
ATOM 817 O O . PHE A 1 103 ? -16.106 18.976 8.025 1.00 78.75 103 PHE A O 1
ATOM 824 N N . ASN A 1 104 ? -14.193 19.928 8.712 1.00 79.25 104 ASN A N 1
ATOM 825 C CA . ASN A 1 104 ? -14.512 20.021 10.150 1.00 79.25 104 ASN A CA 1
ATOM 826 C C . ASN A 1 104 ? -14.664 18.669 10.880 1.00 79.25 104 ASN A C 1
ATOM 828 O O . ASN A 1 104 ? -15.224 18.615 11.975 1.00 79.25 104 ASN A O 1
ATOM 832 N N . ILE A 1 105 ? -14.156 17.581 10.299 1.00 78.25 105 ILE A N 1
ATOM 833 C CA . ILE A 1 105 ? -14.089 16.253 10.910 1.00 78.25 105 ILE A CA 1
ATOM 834 C C . ILE A 1 105 ? -12.627 15.959 11.255 1.00 78.25 105 ILE A C 1
ATOM 836 O O . ILE A 1 105 ? -11.737 16.095 10.413 1.00 78.25 105 ILE A O 1
ATOM 840 N N . SER A 1 106 ? -12.367 15.562 12.503 1.00 84.88 106 SER A N 1
ATOM 841 C CA . SER A 1 106 ? -11.033 15.141 12.939 1.00 84.88 106 SER A CA 1
ATOM 842 C C . SER A 1 106 ? -10.782 13.699 12.502 1.00 84.88 106 SER A C 1
ATOM 844 O O . SER A 1 106 ? -11.367 12.773 13.059 1.00 84.88 106 SER A O 1
ATOM 846 N N . ALA A 1 107 ? -9.905 13.511 11.519 1.00 86.94 107 ALA A N 1
ATOM 847 C CA . ALA A 1 107 ? -9.553 12.207 10.969 1.00 86.94 107 ALA A CA 1
ATOM 848 C C . ALA A 1 107 ? -8.089 11.858 11.265 1.00 86.94 107 ALA A C 1
ATOM 850 O O . ALA A 1 107 ? -7.217 12.729 11.357 1.00 86.94 107 ALA A O 1
ATOM 851 N N . TYR A 1 108 ? -7.797 10.566 11.385 1.00 90.00 108 TYR A N 1
ATOM 852 C CA . TYR A 1 108 ? -6.427 10.073 11.412 1.00 90.00 108 TYR A CA 1
ATOM 853 C C . TYR A 1 108 ? -5.854 10.078 10.000 1.00 90.00 108 TYR A C 1
ATOM 855 O O . TYR A 1 108 ? -6.433 9.510 9.080 1.00 90.00 108 TYR A O 1
ATOM 863 N N . TYR A 1 109 ? -4.710 10.722 9.835 1.00 91.81 109 TYR A N 1
ATOM 864 C CA . TYR A 1 109 ? -4.024 10.863 8.566 1.00 91.81 109 TYR A CA 1
ATOM 865 C C . TYR A 1 109 ? -2.834 9.906 8.509 1.00 91.81 109 TYR A C 1
ATOM 867 O O . TYR A 1 109 ? -1.942 9.950 9.366 1.00 91.81 109 TYR A O 1
ATOM 875 N N . TYR A 1 110 ? -2.840 9.053 7.491 1.00 93.00 110 TYR A N 1
ATOM 876 C CA . TYR A 1 110 ? -1.810 8.063 7.217 1.00 93.00 110 TYR A CA 1
ATOM 877 C C . TYR A 1 110 ? -1.188 8.309 5.842 1.00 93.00 110 TYR A C 1
ATOM 879 O O . TYR A 1 110 ? -1.887 8.697 4.909 1.00 93.00 110 TYR A O 1
ATOM 887 N N . GLU A 1 111 ? 0.106 8.041 5.701 1.00 93.56 111 GLU A N 1
ATOM 888 C CA . GLU A 1 111 ? 0.848 8.152 4.437 1.00 93.56 111 GLU A CA 1
ATOM 889 C C . GLU A 1 111 ? 1.561 6.836 4.122 1.00 93.56 111 GLU A C 1
ATOM 891 O O . GLU A 1 111 ? 1.934 6.095 5.032 1.00 93.56 111 GLU A O 1
ATOM 896 N N . ILE A 1 112 ? 1.769 6.530 2.841 1.00 91.94 112 ILE A N 1
ATOM 897 C CA . ILE A 1 112 ? 2.534 5.354 2.422 1.00 91.94 112 ILE A CA 1
ATOM 898 C C . ILE A 1 112 ? 3.926 5.362 3.047 1.00 91.94 112 ILE A C 1
ATOM 900 O O . ILE A 1 112 ? 4.640 6.364 3.030 1.00 91.94 112 ILE A O 1
ATOM 904 N N . SER A 1 113 ? 4.308 4.225 3.625 1.00 91.06 113 SER A N 1
ATOM 905 C CA . SER A 1 113 ? 5.601 4.111 4.283 1.00 91.06 113 SER A CA 1
ATOM 906 C C . SER A 1 113 ? 6.732 4.077 3.261 1.00 91.06 113 SER A C 1
ATOM 908 O O . SER A 1 113 ? 6.719 3.250 2.346 1.00 91.06 113 SER A O 1
ATOM 910 N N . GLU A 1 114 ? 7.788 4.860 3.482 1.00 88.62 114 GLU A N 1
ATOM 911 C CA . GLU A 1 114 ? 9.035 4.757 2.707 1.00 88.62 114 GLU A CA 1
ATOM 912 C C . GLU A 1 114 ? 9.617 3.335 2.758 1.00 88.62 114 GLU A C 1
ATOM 914 O O . GLU A 1 114 ? 10.188 2.830 1.792 1.00 88.62 114 GLU A O 1
ATOM 919 N N . SER A 1 115 ? 9.380 2.626 3.866 1.00 91.00 115 SER A N 1
ATOM 920 C CA . SER A 1 115 ? 9.822 1.244 4.057 1.00 91.00 115 SER A CA 1
ATOM 921 C C . SER A 1 115 ? 9.038 0.223 3.221 1.00 91.00 115 SER A C 1
ATOM 923 O O . SER A 1 115 ? 9.513 -0.906 3.051 1.00 91.00 115 SER A O 1
ATOM 925 N N . ALA A 1 116 ? 7.858 0.567 2.689 1.00 87.25 116 ALA A N 1
ATOM 926 C CA . ALA A 1 116 ? 7.030 -0.357 1.908 1.00 87.25 116 ALA A CA 1
ATOM 927 C C . ALA A 1 116 ? 7.687 -0.725 0.564 1.00 87.25 116 ALA A C 1
ATOM 929 O O . ALA A 1 116 ? 7.672 -1.899 0.175 1.00 87.25 116 ALA A O 1
ATOM 930 N N . PHE A 1 117 ? 8.336 0.254 -0.081 1.00 87.56 117 PHE A N 1
ATOM 931 C CA . PHE A 1 117 ? 9.019 0.117 -1.378 1.00 87.56 117 PHE A CA 1
ATOM 932 C C . PHE A 1 117 ? 10.549 0.251 -1.295 1.00 87.56 117 PHE A C 1
ATOM 934 O O . PHE A 1 117 ? 11.237 0.265 -2.319 1.00 87.56 117 PHE A O 1
ATOM 941 N N . ALA A 1 118 ? 11.087 0.312 -0.075 1.00 91.25 118 ALA A N 1
ATOM 942 C CA . ALA A 1 118 ? 12.517 0.346 0.188 1.00 91.25 118 ALA A CA 1
ATOM 943 C C . ALA A 1 118 ? 13.248 -0.895 -0.356 1.00 91.25 118 ALA A C 1
ATOM 945 O O . ALA A 1 118 ? 12.730 -2.018 -0.321 1.00 91.25 118 ALA A O 1
ATOM 946 N N . ALA A 1 119 ? 14.497 -0.709 -0.785 1.00 89.94 119 ALA A N 1
ATOM 947 C CA . ALA A 1 119 ? 15.380 -1.814 -1.143 1.00 89.94 119 ALA A CA 1
ATOM 948 C C . ALA A 1 119 ? 15.688 -2.708 0.072 1.00 89.94 119 ALA A C 1
ATOM 950 O O . ALA A 1 119 ? 15.621 -2.272 1.222 1.00 89.94 119 ALA A O 1
ATOM 951 N N . LYS A 1 120 ? 16.114 -3.954 -0.179 1.00 88.75 120 LYS A N 1
ATOM 952 C CA . LYS A 1 120 ? 16.466 -4.926 0.878 1.00 88.75 120 LYS A CA 1
ATOM 953 C C . LYS A 1 120 ? 17.584 -4.455 1.822 1.00 88.75 120 LYS A C 1
ATOM 955 O O . LYS A 1 120 ? 17.678 -4.952 2.937 1.00 88.75 120 LYS A O 1
ATOM 960 N N . SER A 1 121 ? 18.435 -3.530 1.376 1.00 88.12 121 SER A N 1
ATOM 961 C CA . SER A 1 121 ? 19.488 -2.910 2.191 1.00 88.12 121 SER A CA 1
ATOM 962 C C . SER A 1 121 ? 18.925 -1.946 3.237 1.00 88.12 121 SER A C 1
ATOM 964 O O . SER A 1 121 ? 19.410 -1.930 4.362 1.00 88.12 121 SER A O 1
ATOM 966 N N . ALA A 1 122 ? 17.893 -1.178 2.879 1.00 90.00 122 ALA A N 1
ATOM 967 C CA . ALA A 1 122 ? 17.224 -0.233 3.770 1.00 90.00 122 ALA A CA 1
ATOM 968 C C . ALA A 1 122 ? 16.134 -0.910 4.621 1.00 90.00 122 ALA A C 1
ATOM 970 O O . ALA A 1 122 ? 15.984 -0.602 5.799 1.00 90.00 122 ALA A O 1
ATOM 971 N N . ASN A 1 123 ? 15.408 -1.879 4.052 1.00 92.69 123 ASN A N 1
ATOM 972 C CA . ASN A 1 123 ? 14.440 -2.705 4.767 1.00 92.69 123 ASN A CA 1
ATOM 973 C C . ASN A 1 123 ? 14.682 -4.204 4.481 1.00 92.69 123 ASN A C 1
ATOM 975 O O . ASN A 1 123 ? 14.179 -4.726 3.480 1.00 92.69 123 ASN A O 1
ATOM 979 N N . PRO A 1 124 ? 15.394 -4.933 5.365 1.00 92.62 124 PRO A N 1
ATOM 980 C CA . PRO A 1 124 ? 15.705 -6.357 5.185 1.00 92.62 124 PRO A CA 1
ATOM 981 C C . PRO A 1 124 ? 14.488 -7.270 4.998 1.00 92.62 124 PRO A C 1
ATOM 983 O O . PRO A 1 124 ? 14.601 -8.326 4.371 1.00 92.62 124 PRO A O 1
ATOM 986 N N . ASN A 1 125 ? 13.314 -6.858 5.486 1.00 92.50 125 ASN A N 1
ATOM 987 C CA . ASN A 1 125 ? 12.067 -7.601 5.307 1.00 92.50 125 ASN A CA 1
ATOM 988 C C . ASN A 1 125 ? 11.619 -7.646 3.837 1.00 92.50 125 ASN A C 1
ATOM 990 O O . ASN A 1 125 ? 10.942 -8.587 3.433 1.00 92.50 125 ASN A O 1
ATOM 994 N N . ASN A 1 126 ? 12.061 -6.694 3.008 1.00 92.12 126 ASN A N 1
ATOM 995 C CA . ASN A 1 126 ? 11.724 -6.657 1.586 1.00 92.12 126 ASN A CA 1
ATOM 996 C C . ASN A 1 126 ? 12.574 -7.608 0.726 1.00 92.12 126 ASN A C 1
ATOM 998 O O . ASN A 1 126 ? 12.366 -7.690 -0.484 1.00 92.12 126 ASN A O 1
ATOM 1002 N N . ARG A 1 127 ? 13.514 -8.364 1.315 1.00 91.12 127 ARG A N 1
ATOM 1003 C CA . ARG A 1 127 ? 14.412 -9.266 0.570 1.00 91.12 127 ARG A CA 1
ATOM 1004 C C . ARG A 1 127 ? 13.677 -10.271 -0.322 1.00 91.12 127 ARG A C 1
ATOM 1006 O O . ARG A 1 127 ? 14.164 -10.567 -1.405 1.00 91.12 127 ARG A O 1
ATOM 1013 N N . CYS A 1 128 ? 12.523 -10.778 0.117 1.00 90.94 128 CYS A N 1
ATOM 1014 C CA . CYS A 1 128 ? 11.749 -11.784 -0.613 1.00 90.94 128 CYS A CA 1
ATOM 1015 C C . CYS A 1 128 ? 10.885 -11.191 -1.737 1.00 90.94 128 CYS A C 1
ATOM 1017 O O . CYS A 1 128 ? 10.423 -11.930 -2.604 1.00 90.94 128 CYS A O 1
ATOM 1019 N N . PHE A 1 129 ? 10.736 -9.863 -1.787 1.00 90.06 129 PHE A N 1
ATOM 1020 C CA . PHE A 1 129 ? 10.156 -9.171 -2.936 1.00 90.06 129 PHE A CA 1
ATOM 1021 C C . PHE A 1 129 ? 11.168 -8.971 -4.068 1.00 90.06 129 PHE A C 1
ATOM 1023 O O . PHE A 1 129 ? 10.810 -8.408 -5.092 1.00 90.06 129 PHE A O 1
ATOM 1030 N N . CYS A 1 130 ? 12.412 -9.432 -3.917 1.00 87.88 130 CYS A N 1
ATOM 1031 C CA . CYS A 1 130 ? 13.401 -9.470 -4.984 1.00 87.88 130 CYS A CA 1
ATOM 1032 C C . CYS A 1 130 ? 13.770 -10.917 -5.332 1.00 87.88 130 CYS A C 1
ATOM 1034 O O . CYS A 1 130 ? 14.185 -11.693 -4.470 1.00 87.88 130 CYS A O 1
ATOM 1036 N N . LYS A 1 131 ? 13.711 -11.256 -6.623 1.00 82.06 131 LYS A N 1
ATOM 1037 C CA . LYS A 1 131 ? 14.303 -12.486 -7.164 1.00 82.06 131 LYS A CA 1
ATOM 1038 C C . LYS A 1 131 ? 15.546 -12.133 -7.977 1.00 82.06 131 LYS A C 1
ATOM 1040 O O . LYS A 1 131 ? 15.532 -11.149 -8.701 1.00 82.06 131 LYS A O 1
ATOM 1045 N N . LYS A 1 132 ? 16.594 -12.961 -7.886 1.00 69.62 132 LYS A N 1
ATOM 1046 C CA . LYS A 1 132 ? 17.948 -12.728 -8.442 1.00 69.62 132 LYS A CA 1
ATOM 1047 C C . LYS A 1 132 ? 18.047 -12.562 -9.974 1.00 69.62 132 LYS A C 1
ATOM 1049 O O . LYS A 1 132 ? 19.148 -12.493 -10.502 1.00 69.62 132 LYS A O 1
ATOM 1054 N N . ASN A 1 133 ? 16.939 -12.525 -10.703 1.00 82.50 133 ASN A N 1
ATOM 1055 C CA . ASN A 1 133 ? 16.909 -12.514 -12.165 1.00 82.50 133 ASN A CA 1
ATOM 1056 C C . ASN A 1 133 ? 15.998 -11.428 -12.757 1.00 82.50 133 ASN A C 1
ATOM 1058 O O . ASN A 1 133 ? 15.619 -11.525 -13.921 1.00 82.50 133 ASN A O 1
ATOM 1062 N N . TRP A 1 134 ? 15.600 -10.427 -11.974 1.00 83.88 134 TRP A N 1
ATOM 1063 C CA . TRP A 1 134 ? 14.740 -9.344 -12.462 1.00 83.88 134 TRP A CA 1
ATOM 1064 C C . TRP A 1 134 ? 15.513 -8.167 -13.045 1.00 83.88 134 TRP A C 1
ATOM 1066 O O . TRP A 1 134 ? 14.954 -7.396 -13.817 1.00 83.88 134 TRP A O 1
ATOM 1076 N N . SER A 1 135 ? 16.790 -8.049 -12.701 1.00 83.75 135 SER A N 1
ATOM 1077 C CA . SER A 1 135 ? 17.713 -7.052 -13.230 1.00 83.75 135 SER A CA 1
ATOM 1078 C C . SER A 1 135 ? 19.040 -7.714 -13.587 1.00 83.75 135 SER A C 1
ATOM 1080 O O . SER A 1 135 ? 19.429 -8.706 -12.975 1.00 83.75 135 SER A O 1
ATOM 1082 N N . ALA A 1 136 ? 19.747 -7.163 -14.572 1.00 83.19 136 ALA A N 1
ATOM 1083 C CA . ALA A 1 136 ? 21.128 -7.557 -14.858 1.00 83.19 136 ALA A CA 1
ATOM 1084 C C . ALA A 1 136 ? 22.123 -6.992 -13.822 1.00 83.19 136 ALA A C 1
ATOM 1086 O O . ALA A 1 136 ? 23.233 -7.499 -13.694 1.00 83.19 136 ALA A O 1
ATOM 1087 N N . ASN A 1 137 ? 21.707 -5.969 -13.069 1.00 82.00 137 ASN A N 1
ATOM 1088 C CA . ASN A 1 137 ? 22.499 -5.278 -12.052 1.00 82.00 137 ASN A CA 1
ATOM 1089 C C . ASN A 1 137 ? 21.902 -5.511 -10.650 1.00 82.00 137 ASN A C 1
ATOM 1091 O O . ASN A 1 137 ? 20.906 -6.219 -10.497 1.00 82.00 137 ASN A O 1
ATOM 1095 N N . HIS A 1 138 ? 22.496 -4.902 -9.616 1.00 83.44 138 HIS A N 1
ATOM 1096 C CA . HIS A 1 138 ? 21.907 -4.815 -8.266 1.00 83.44 138 HIS A CA 1
ATOM 1097 C C . HIS A 1 138 ? 21.559 -6.172 -7.618 1.00 83.44 138 HIS A C 1
ATOM 1099 O O . HIS A 1 138 ? 20.514 -6.325 -6.984 1.00 83.44 138 HIS A O 1
ATOM 1105 N N . ASP A 1 139 ? 22.431 -7.179 -7.785 1.00 83.44 139 ASP A N 1
ATOM 1106 C CA . ASP A 1 139 ? 22.222 -8.563 -7.296 1.00 83.44 139 ASP A CA 1
ATOM 1107 C C . ASP A 1 139 ? 20.880 -9.160 -7.775 1.00 83.44 139 ASP A C 1
ATOM 1109 O O . ASP A 1 139 ? 20.182 -9.886 -7.060 1.00 83.44 139 ASP A O 1
ATOM 1113 N N . GLY A 1 140 ? 20.487 -8.793 -8.998 1.00 85.19 140 GLY A N 1
ATOM 1114 C CA . GLY A 1 140 ? 19.277 -9.273 -9.643 1.00 85.19 140 GLY A CA 1
ATOM 1115 C C . GLY A 1 140 ? 17.995 -8.541 -9.256 1.00 85.19 140 GLY A C 1
ATOM 1116 O O . GLY A 1 140 ? 16.943 -8.868 -9.802 1.00 85.19 140 GLY A O 1
ATOM 1117 N N . CYS A 1 141 ? 18.059 -7.566 -8.345 1.00 89.06 141 CYS A N 1
ATOM 1118 C CA . CYS A 1 141 ? 16.906 -6.802 -7.873 1.00 89.06 141 CYS A CA 1
ATOM 1119 C C . CYS A 1 141 ? 16.632 -5.561 -8.728 1.00 89.06 141 CYS A C 1
ATOM 1121 O O . CYS A 1 141 ? 17.540 -4.970 -9.310 1.00 89.06 141 CYS A O 1
ATOM 1123 N N . LEU A 1 142 ? 15.373 -5.121 -8.741 1.00 89.50 142 LEU A N 1
ATOM 1124 C CA . LEU A 1 142 ? 15.037 -3.780 -9.217 1.00 89.50 142 LEU A CA 1
ATOM 1125 C C . LEU A 1 142 ? 15.536 -2.711 -8.232 1.00 89.50 142 LEU A C 1
ATOM 1127 O O . LEU A 1 142 ? 15.743 -2.989 -7.047 1.00 89.50 142 LEU A O 1
ATOM 1131 N N . LEU A 1 143 ? 15.696 -1.490 -8.744 1.00 91.31 143 LEU A N 1
ATOM 1132 C CA . LEU A 1 143 ? 15.984 -0.302 -7.943 1.00 91.31 143 LEU A CA 1
ATOM 1133 C C . LEU A 1 143 ? 14.871 -0.020 -6.922 1.00 91.31 143 LEU A C 1
ATOM 1135 O O . LEU A 1 143 ? 13.724 -0.441 -7.086 1.00 91.31 143 LEU A O 1
ATOM 1139 N N . MET A 1 144 ? 15.222 0.706 -5.858 1.00 92.12 144 MET A N 1
ATOM 1140 C CA . MET A 1 144 ? 14.268 1.135 -4.832 1.00 92.12 144 MET A CA 1
ATOM 1141 C C . MET A 1 144 ? 13.119 1.942 -5.450 1.00 92.12 144 MET A C 1
ATOM 1143 O O . MET A 1 144 ? 13.343 2.737 -6.362 1.00 92.12 144 MET A O 1
ATOM 1147 N N . GLY A 1 145 ? 11.899 1.747 -4.943 1.00 89.88 145 GLY A N 1
ATOM 1148 C CA . GLY A 1 145 ? 10.693 2.406 -5.457 1.00 89.88 145 GLY A CA 1
ATOM 1149 C C . GLY A 1 145 ? 10.064 1.730 -6.680 1.00 89.88 145 GLY A C 1
ATOM 1150 O O . GLY A 1 145 ? 9.036 2.201 -7.164 1.00 89.88 145 GLY A O 1
ATOM 1151 N N . LEU A 1 146 ? 10.643 0.623 -7.165 1.00 90.44 146 LEU A N 1
ATOM 1152 C CA . LEU A 1 146 ? 10.106 -0.167 -8.272 1.00 90.44 146 LEU A CA 1
ATOM 1153 C C . LEU A 1 146 ? 9.537 -1.509 -7.797 1.00 90.44 146 LEU A C 1
ATOM 1155 O O . LEU A 1 146 ? 10.095 -2.182 -6.929 1.00 90.44 146 LEU A O 1
ATOM 1159 N N . LEU A 1 147 ? 8.453 -1.939 -8.437 1.00 88.25 147 LEU A N 1
ATOM 1160 C CA . LEU A 1 147 ? 7.807 -3.230 -8.219 1.00 88.25 147 LEU A CA 1
ATOM 1161 C C . LEU A 1 147 ? 7.687 -3.990 -9.534 1.00 88.25 147 LEU A C 1
ATOM 1163 O O . LEU A 1 147 ? 7.153 -3.472 -10.511 1.00 88.25 147 LEU A O 1
ATOM 1167 N N . ASN A 1 148 ? 8.128 -5.245 -9.547 1.00 87.75 148 ASN A N 1
ATOM 1168 C CA . ASN A 1 148 ? 7.926 -6.117 -10.697 1.00 87.75 148 ASN A CA 1
ATOM 1169 C C . ASN A 1 148 ? 6.510 -6.706 -10.665 1.00 87.75 148 ASN A C 1
ATOM 1171 O O . ASN A 1 148 ? 6.178 -7.448 -9.739 1.00 87.75 148 ASN A O 1
ATOM 1175 N N . LEU A 1 149 ? 5.698 -6.419 -11.684 1.00 87.06 149 LEU A N 1
ATOM 1176 C CA . LEU A 1 149 ? 4.335 -6.942 -11.798 1.00 87.06 149 LEU A CA 1
ATOM 1177 C C . LEU A 1 149 ? 4.269 -8.300 -12.497 1.00 87.06 149 LEU A C 1
ATOM 1179 O O . LEU A 1 149 ? 3.232 -8.956 -12.442 1.00 87.06 149 LEU A O 1
ATOM 1183 N N . MET A 1 150 ? 5.356 -8.765 -13.117 1.00 86.25 150 MET A N 1
ATOM 1184 C CA . MET A 1 150 ? 5.388 -10.044 -13.833 1.00 86.25 150 MET A CA 1
ATOM 1185 C C . MET A 1 150 ? 4.897 -11.239 -13.002 1.00 86.25 150 MET A C 1
ATOM 1187 O O . MET A 1 150 ? 4.105 -12.018 -13.531 1.00 86.25 150 MET A O 1
ATOM 1191 N N . PRO A 1 151 ? 5.273 -11.402 -11.717 1.00 85.75 151 PRO A N 1
ATOM 1192 C CA . PRO A 1 151 ? 4.786 -12.522 -10.908 1.00 85.75 151 PRO A CA 1
ATOM 1193 C C . PRO A 1 151 ? 3.279 -12.484 -10.631 1.00 85.75 151 PRO A C 1
ATOM 1195 O O . PRO A 1 151 ? 2.718 -13.500 -10.229 1.00 85.75 151 PRO A O 1
ATOM 1198 N N . CYS A 1 152 ? 2.654 -11.317 -10.792 1.00 85.25 152 CYS A N 1
ATOM 1199 C CA . CYS A 1 152 ? 1.269 -11.063 -10.428 1.00 85.25 152 CYS A CA 1
ATOM 1200 C C . CYS A 1 152 ? 0.351 -10.984 -11.654 1.00 85.25 152 CYS A C 1
ATOM 1202 O O . CYS A 1 152 ? -0.599 -11.749 -11.783 1.00 85.25 152 CYS A O 1
ATOM 1204 N N . GLN A 1 153 ? 0.688 -10.093 -12.587 1.00 84.38 153 GLN A N 1
ATOM 1205 C CA . GLN A 1 153 ? -0.085 -9.785 -13.789 1.00 84.38 153 GLN A CA 1
ATOM 1206 C C . GLN A 1 153 ? 0.314 -10.655 -14.991 1.00 84.38 153 GLN A C 1
ATOM 1208 O O . GLN A 1 153 ? -0.323 -10.595 -16.039 1.00 84.38 153 GLN A O 1
ATOM 1213 N N . GLY A 1 154 ? 1.407 -11.425 -14.895 1.00 83.12 154 GLY A N 1
ATOM 1214 C CA . GLY A 1 154 ? 1.934 -12.211 -16.017 1.00 83.12 154 GLY A CA 1
ATOM 1215 C C . GLY A 1 154 ? 2.477 -11.363 -17.177 1.00 83.12 154 GLY A C 1
ATOM 1216 O O . GLY A 1 154 ? 2.736 -11.894 -18.254 1.00 83.12 154 GLY A O 1
ATOM 1217 N N . ALA A 1 155 ? 2.657 -10.055 -16.970 1.00 81.31 155 ALA A N 1
ATOM 1218 C CA . ALA A 1 155 ? 3.144 -9.104 -17.965 1.00 81.31 155 ALA A CA 1
ATOM 1219 C C . ALA A 1 155 ? 4.489 -8.494 -17.528 1.00 81.31 155 ALA A C 1
ATOM 1221 O O . ALA A 1 155 ? 4.681 -8.262 -16.333 1.00 81.31 155 ALA A O 1
ATOM 1222 N N . PRO A 1 156 ? 5.419 -8.191 -18.455 1.00 83.88 156 PRO A N 1
ATOM 1223 C CA . PRO A 1 156 ? 6.709 -7.571 -18.142 1.00 83.88 156 PRO A CA 1
ATOM 1224 C C . PRO A 1 156 ? 6.552 -6.069 -17.834 1.00 83.88 156 PRO A C 1
ATOM 1226 O O . PRO A 1 156 ? 7.116 -5.220 -18.517 1.00 83.88 156 PRO A O 1
ATOM 1229 N N . ALA A 1 157 ? 5.739 -5.740 -16.831 1.00 85.00 157 ALA A N 1
ATOM 1230 C CA . ALA A 1 157 ? 5.466 -4.381 -16.387 1.00 85.00 157 ALA A CA 1
ATOM 1231 C C . ALA A 1 157 ? 6.131 -4.109 -15.032 1.00 85.00 157 ALA A C 1
ATOM 1233 O O . ALA A 1 157 ? 6.233 -4.994 -14.178 1.00 85.00 157 ALA A O 1
ATOM 1234 N N . ILE A 1 158 ? 6.563 -2.864 -14.845 1.00 88.25 158 ILE A N 1
ATOM 1235 C CA . ILE A 1 158 ? 7.133 -2.362 -13.597 1.00 88.25 158 ILE A CA 1
ATOM 1236 C C . ILE A 1 158 ? 6.233 -1.232 -13.102 1.00 88.25 158 ILE A C 1
ATOM 1238 O O . ILE A 1 158 ? 5.914 -0.324 -13.867 1.00 88.25 158 ILE A O 1
ATOM 1242 N N . ALA A 1 159 ? 5.829 -1.297 -11.837 1.00 88.62 159 ALA A N 1
ATOM 1243 C CA . ALA A 1 159 ? 5.086 -0.236 -11.171 1.00 88.62 159 ALA A CA 1
ATOM 1244 C C . ALA A 1 159 ? 6.005 0.609 -10.284 1.00 88.62 159 ALA A C 1
ATOM 1246 O O . ALA A 1 159 ? 7.003 0.120 -9.752 1.00 88.62 159 ALA A O 1
ATOM 1247 N N . SER A 1 160 ? 5.621 1.866 -10.100 1.00 90.25 160 SER A N 1
ATOM 1248 C CA . SER A 1 160 ? 6.209 2.806 -9.151 1.00 90.25 160 SER A CA 1
ATOM 1249 C C . SER A 1 160 ? 5.136 3.786 -8.690 1.00 90.25 160 SER A C 1
ATOM 1251 O O . SER A 1 160 ? 4.060 3.866 -9.288 1.00 90.25 160 SER A O 1
ATOM 1253 N N . LEU A 1 161 ? 5.449 4.597 -7.682 1.00 90.69 161 LEU A N 1
ATOM 1254 C CA . LEU A 1 161 ? 4.662 5.799 -7.421 1.00 90.69 161 LEU A CA 1
ATOM 1255 C C . LEU A 1 161 ? 4.879 6.838 -8.544 1.00 90.69 161 LEU A C 1
ATOM 1257 O O . LEU A 1 161 ? 5.883 6.756 -9.273 1.00 90.69 161 LEU A O 1
ATOM 1261 N N . PRO A 1 162 ? 3.959 7.808 -8.721 1.00 90.81 162 PRO A N 1
ATOM 1262 C CA . PRO A 1 162 ? 4.063 8.811 -9.778 1.00 90.81 162 PRO A CA 1
ATOM 1263 C C . PRO A 1 162 ? 5.385 9.587 -9.723 1.00 90.81 162 PRO A C 1
ATOM 1265 O O . PRO A 1 162 ? 5.886 9.912 -8.646 1.00 90.81 162 PRO A O 1
ATOM 1268 N N . HIS A 1 163 ? 5.971 9.858 -10.895 1.00 91.25 163 HIS A N 1
ATOM 1269 C CA . HIS A 1 163 ? 7.303 10.468 -11.035 1.00 91.25 163 HIS A CA 1
ATOM 1270 C C . HIS A 1 163 ? 8.386 9.812 -10.155 1.00 91.25 163 HIS A C 1
ATOM 1272 O O . HIS A 1 163 ? 9.292 10.498 -9.692 1.00 91.25 163 HIS A O 1
ATOM 1278 N N . PHE A 1 164 ? 8.288 8.501 -9.906 1.00 92.12 164 PHE A N 1
ATOM 1279 C CA . PHE A 1 164 ? 9.205 7.753 -9.041 1.00 92.12 164 PHE A CA 1
ATOM 1280 C C . PHE A 1 164 ? 9.349 8.361 -7.639 1.00 92.12 164 PHE A C 1
ATOM 1282 O O . PHE A 1 164 ? 10.434 8.367 -7.059 1.00 92.12 164 PHE A O 1
ATOM 1289 N N . PHE A 1 165 ? 8.254 8.881 -7.078 1.00 90.69 165 PHE A N 1
ATOM 1290 C CA . PHE A 1 165 ? 8.223 9.270 -5.671 1.00 90.69 165 PHE A CA 1
ATOM 1291 C C . PHE A 1 165 ? 8.658 8.087 -4.785 1.00 90.69 165 PHE A C 1
ATOM 1293 O O . PHE A 1 165 ? 8.240 6.953 -5.009 1.00 90.69 165 PHE A O 1
ATOM 1300 N N . LEU A 1 166 ? 9.555 8.343 -3.824 1.00 92.06 166 LEU A N 1
ATOM 1301 C CA . LEU A 1 166 ? 10.242 7.325 -3.004 1.00 92.06 166 LEU A CA 1
ATOM 1302 C C . LEU A 1 166 ? 11.160 6.351 -3.781 1.00 92.06 166 LEU A C 1
ATOM 1304 O O . LEU A 1 166 ? 11.570 5.318 -3.248 1.00 92.06 166 LEU A O 1
ATOM 1308 N N . GLY A 1 167 ? 11.502 6.671 -5.031 1.00 92.31 167 GLY A N 1
ATOM 1309 C CA . GLY A 1 167 ? 12.524 5.977 -5.815 1.00 92.31 167 GLY A CA 1
ATOM 1310 C C . GLY A 1 167 ? 13.953 6.313 -5.380 1.00 92.31 167 GLY A C 1
ATOM 1311 O O . GLY A 1 167 ? 14.187 7.306 -4.694 1.00 92.31 167 GLY A O 1
ATOM 1312 N N . SER A 1 168 ? 14.926 5.487 -5.777 1.00 93.06 168 SER A N 1
ATOM 1313 C CA . SER A 1 168 ? 16.349 5.786 -5.544 1.00 93.06 168 SER A CA 1
ATOM 1314 C C . SER A 1 168 ? 16.839 6.982 -6.359 1.00 93.06 168 SER A C 1
ATOM 1316 O O . SER A 1 168 ? 16.360 7.230 -7.462 1.00 93.06 168 SER A O 1
ATOM 1318 N N . GLU A 1 169 ? 17.870 7.670 -5.865 1.00 92.25 169 GLU A N 1
ATOM 1319 C CA . GLU A 1 169 ? 18.531 8.758 -6.603 1.00 92.25 169 GLU A CA 1
ATOM 1320 C C . GLU A 1 169 ? 19.032 8.288 -7.975 1.00 92.25 169 GLU A C 1
ATOM 1322 O O . GLU A 1 169 ? 18.723 8.922 -8.976 1.00 92.25 169 GLU A O 1
ATOM 1327 N N . GLU A 1 170 ? 19.655 7.105 -8.051 1.00 91.69 170 GLU A N 1
ATOM 1328 C CA . GLU A 1 170 ? 20.080 6.485 -9.320 1.00 91.69 170 GLU A CA 1
ATOM 1329 C C . GLU A 1 170 ? 18.928 6.358 -10.337 1.00 91.69 170 GLU A C 1
ATOM 1331 O O . GLU A 1 170 ? 19.117 6.566 -11.535 1.00 91.69 170 GLU A O 1
ATOM 1336 N N . LEU A 1 171 ? 17.710 6.048 -9.870 1.00 90.38 171 LEU A N 1
ATOM 1337 C CA . LEU A 1 171 ? 16.533 5.947 -10.734 1.00 90.38 171 LEU A CA 1
ATOM 1338 C C . LEU A 1 171 ? 16.120 7.327 -11.255 1.00 90.38 171 LEU A C 1
ATOM 1340 O O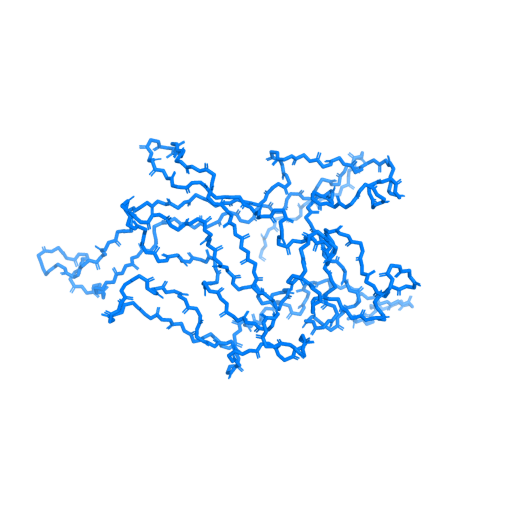 . LEU A 1 171 ? 15.789 7.469 -12.429 1.00 90.38 171 LEU A O 1
ATOM 1344 N N . LEU A 1 172 ? 16.144 8.343 -10.393 1.00 91.56 172 LEU A N 1
ATOM 1345 C CA . LEU A 1 172 ? 15.793 9.716 -10.755 1.00 91.56 172 LEU A CA 1
ATOM 1346 C C . LEU A 1 172 ? 16.811 10.323 -11.729 1.00 91.56 172 LEU A C 1
ATOM 1348 O O . LEU A 1 172 ? 16.420 10.946 -12.718 1.00 91.56 172 LEU A O 1
ATOM 1352 N N . GLU A 1 173 ? 18.101 10.090 -11.491 1.00 91.62 173 GLU A N 1
ATOM 1353 C CA . GLU A 1 173 ? 19.200 10.535 -12.349 1.00 91.62 173 GLU A CA 1
ATOM 1354 C C . GLU A 1 173 ? 19.136 9.903 -13.741 1.00 91.62 173 GLU A C 1
ATOM 1356 O O . GLU A 1 173 ? 19.354 10.599 -14.732 1.00 91.62 173 GLU A O 1
ATOM 1361 N N . TYR A 1 174 ? 18.774 8.617 -13.832 1.00 88.38 174 TYR A N 1
ATOM 1362 C CA . TYR A 1 174 ? 18.632 7.918 -15.111 1.00 88.38 174 TYR A CA 1
ATOM 1363 C C . TYR A 1 174 ? 17.615 8.591 -16.043 1.00 88.38 174 TYR A C 1
ATOM 1365 O O . TYR A 1 174 ? 17.854 8.700 -17.246 1.00 88.38 174 TYR A O 1
ATOM 1373 N N . PHE A 1 175 ? 16.485 9.062 -15.506 1.00 84.31 175 PHE A N 1
ATOM 1374 C CA . PHE A 1 175 ? 15.485 9.766 -16.311 1.00 84.31 175 PHE A CA 1
ATOM 1375 C C . PHE A 1 175 ? 15.842 11.241 -16.536 1.00 84.31 175 PHE A C 1
ATOM 1377 O O . PHE A 1 175 ? 15.526 11.773 -17.601 1.00 84.31 175 PHE A O 1
ATOM 1384 N N . GLY A 1 176 ? 16.514 11.889 -15.575 1.00 70.75 176 GLY A N 1
ATOM 1385 C CA . GLY A 1 176 ? 17.189 13.191 -15.684 1.00 70.75 176 GLY A CA 1
ATOM 1386 C C . GLY A 1 176 ? 16.298 14.426 -15.899 1.00 70.75 176 GLY A C 1
ATOM 1387 O O . GLY A 1 176 ? 16.485 15.448 -15.244 1.00 70.75 176 GLY A O 1
ATOM 1388 N N . SER A 1 177 ? 15.313 14.365 -16.800 1.00 80.75 177 SER A N 1
ATOM 1389 C CA . SER A 1 177 ? 14.425 15.473 -17.172 1.00 80.75 177 SER A CA 1
ATOM 1390 C C . SER A 1 177 ? 12.959 15.029 -17.244 1.00 80.75 177 SER A C 1
ATOM 1392 O O . SER A 1 177 ? 12.650 13.897 -17.602 1.00 80.75 177 SER A O 1
ATOM 1394 N N . GLY A 1 178 ? 12.032 15.915 -16.864 1.00 81.75 178 GLY A N 1
ATOM 1395 C CA . GLY A 1 178 ? 10.581 15.652 -16.887 1.00 81.75 178 GLY A CA 1
ATOM 1396 C C . GLY A 1 178 ? 10.035 14.846 -15.698 1.00 81.75 178 GLY A C 1
ATOM 1397 O O . GLY A 1 178 ? 8.835 14.885 -15.426 1.00 81.75 178 GLY A O 1
ATOM 1398 N N . ILE A 1 179 ? 10.899 14.180 -14.931 1.00 88.06 179 ILE A N 1
ATOM 1399 C CA . ILE A 1 179 ? 10.538 13.521 -13.673 1.00 88.06 179 ILE A CA 1
ATOM 1400 C C . ILE A 1 179 ? 10.766 14.484 -12.505 1.00 88.06 179 ILE A C 1
ATOM 1402 O O . ILE A 1 179 ? 11.878 14.957 -12.293 1.00 88.06 179 ILE A O 1
ATOM 1406 N N . LYS A 1 180 ? 9.710 14.777 -11.737 1.00 90.94 180 LYS A N 1
ATOM 1407 C CA . LYS A 1 180 ? 9.775 15.648 -10.562 1.00 90.94 180 LYS A CA 1
ATOM 1408 C C . LYS A 1 180 ? 8.960 15.032 -9.421 1.00 90.94 180 LYS A C 1
ATOM 1410 O O . LYS A 1 180 ? 7.759 15.287 -9.351 1.00 90.94 180 LYS A O 1
ATOM 1415 N N . PRO A 1 181 ? 9.572 14.210 -8.551 1.00 91.06 181 PRO A N 1
ATOM 1416 C CA . PRO A 1 181 ? 8.914 13.716 -7.349 1.00 91.06 181 PRO A CA 1
ATOM 1417 C C . PRO A 1 181 ? 8.407 14.894 -6.512 1.00 91.06 181 PRO A C 1
ATOM 1419 O O . PRO A 1 181 ? 9.111 15.885 -6.332 1.00 91.06 181 PRO A O 1
ATOM 1422 N N . ASP A 1 182 ? 7.177 14.801 -6.022 1.00 91.56 182 ASP A N 1
ATOM 1423 C CA . ASP A 1 182 ? 6.510 15.877 -5.297 1.00 91.56 182 ASP A CA 1
ATOM 1424 C C . ASP A 1 182 ? 5.579 15.215 -4.286 1.00 91.56 182 ASP A C 1
ATOM 1426 O O . ASP A 1 182 ? 4.655 14.496 -4.667 1.00 91.56 182 ASP A O 1
ATOM 1430 N N . LYS A 1 183 ? 5.856 15.408 -2.994 1.00 91.19 183 LYS A N 1
ATOM 1431 C CA . LYS A 1 183 ? 5.107 14.745 -1.924 1.00 91.19 183 LYS A CA 1
ATOM 1432 C C . LYS A 1 183 ? 3.631 15.142 -1.933 1.00 91.19 183 LYS A C 1
ATOM 1434 O O . LYS A 1 183 ? 2.786 14.311 -1.640 1.00 91.19 183 LYS A O 1
ATOM 1439 N N . GLU A 1 184 ? 3.287 16.374 -2.287 1.00 89.44 184 GLU A N 1
ATOM 1440 C CA . GLU A 1 184 ? 1.885 16.807 -2.265 1.00 89.44 184 GLU A CA 1
ATOM 1441 C C . GLU A 1 184 ? 1.077 16.194 -3.414 1.00 89.44 184 GLU A C 1
ATOM 1443 O O . GLU A 1 184 ? -0.137 16.037 -3.303 1.00 89.44 184 GLU A O 1
ATOM 1448 N N . LYS A 1 185 ? 1.745 15.819 -4.512 1.00 86.81 185 LYS A N 1
ATOM 1449 C CA . LYS A 1 185 ? 1.092 15.320 -5.732 1.00 86.81 185 LYS A CA 1
ATOM 1450 C C . LYS A 1 185 ? 1.190 13.815 -5.924 1.00 86.81 185 LYS A C 1
ATOM 1452 O O . LYS A 1 185 ? 0.333 13.238 -6.585 1.00 86.81 185 LYS A O 1
ATOM 1457 N N . HIS A 1 186 ? 2.266 13.203 -5.443 1.00 90.50 186 HIS A N 1
ATOM 1458 C CA . HIS A 1 186 ? 2.647 11.830 -5.788 1.00 90.50 186 HIS A CA 1
ATOM 1459 C C . HIS A 1 186 ? 2.664 10.894 -4.578 1.00 90.50 186 HIS A C 1
ATOM 1461 O O . HIS A 1 186 ? 3.016 9.723 -4.712 1.00 90.50 186 HIS A O 1
ATOM 1467 N N . ASN A 1 187 ? 2.294 11.404 -3.403 1.00 89.38 187 ASN A N 1
ATOM 1468 C CA . ASN A 1 187 ? 2.131 10.594 -2.211 1.00 89.38 187 ASN A CA 1
ATOM 1469 C C . ASN A 1 187 ? 0.799 9.837 -2.231 1.00 89.38 187 ASN A C 1
ATOM 1471 O O . ASN A 1 187 ? -0.215 10.343 -2.708 1.00 89.38 187 ASN A O 1
ATOM 1475 N N . THR A 1 188 ? 0.802 8.648 -1.641 1.00 88.88 188 THR A N 1
ATOM 1476 C CA . THR A 1 188 ? -0.411 7.883 -1.352 1.00 88.88 188 THR A CA 1
ATOM 1477 C C . THR A 1 188 ? -0.734 8.067 0.123 1.00 88.88 188 THR A C 1
ATOM 1479 O O . THR A 1 188 ? 0.129 7.883 0.980 1.00 88.88 188 THR A O 1
ATOM 1482 N N . TYR A 1 189 ? -1.964 8.457 0.431 1.00 90.56 189 TYR A N 1
ATOM 1483 C CA . TYR A 1 189 ? -2.397 8.743 1.792 1.00 90.56 189 TYR A CA 1
ATOM 1484 C C . TYR A 1 189 ? -3.854 8.343 1.988 1.00 90.56 189 TYR A C 1
ATOM 1486 O O . TYR A 1 189 ? -4.603 8.187 1.026 1.00 90.56 189 TYR A O 1
ATOM 1494 N N . VAL A 1 190 ? -4.263 8.206 3.245 1.00 87.94 190 VAL A N 1
ATOM 1495 C CA . VAL A 1 190 ? -5.654 7.945 3.609 1.00 87.94 190 VAL A CA 1
ATOM 1496 C C . VAL A 1 190 ? -6.029 8.742 4.854 1.00 87.94 190 VAL A C 1
ATOM 1498 O O . VAL A 1 190 ? -5.239 8.883 5.793 1.00 87.94 190 VAL A O 1
ATOM 1501 N N . TYR A 1 191 ? -7.246 9.278 4.844 1.00 86.94 191 TYR A N 1
ATOM 1502 C CA . TYR A 1 191 ? -7.890 9.863 6.012 1.00 86.94 191 TYR A CA 1
ATOM 1503 C C . TYR A 1 191 ? -8.885 8.847 6.566 1.00 86.94 191 TYR A C 1
ATOM 1505 O O . TYR A 1 191 ? -9.792 8.424 5.856 1.00 86.94 191 TYR A O 1
ATOM 1513 N N . ILE A 1 192 ? -8.714 8.458 7.826 1.00 85.31 192 ILE A N 1
ATOM 1514 C CA . ILE A 1 192 ? -9.607 7.532 8.519 1.00 85.31 192 ILE A CA 1
ATOM 1515 C C . ILE A 1 192 ? -10.392 8.303 9.567 1.00 85.31 192 ILE A C 1
ATOM 1517 O O . ILE A 1 192 ? -9.830 8.785 10.555 1.00 85.31 192 ILE A O 1
ATOM 1521 N N . ASP A 1 193 ? -11.697 8.405 9.350 1.00 80.81 193 ASP A N 1
ATOM 1522 C CA . ASP A 1 193 ? -12.614 8.928 10.352 1.00 80.81 193 ASP A CA 1
ATOM 1523 C C . ASP A 1 193 ? -12.744 7.911 11.508 1.00 80.81 193 ASP A C 1
ATOM 1525 O O . ASP A 1 193 ? -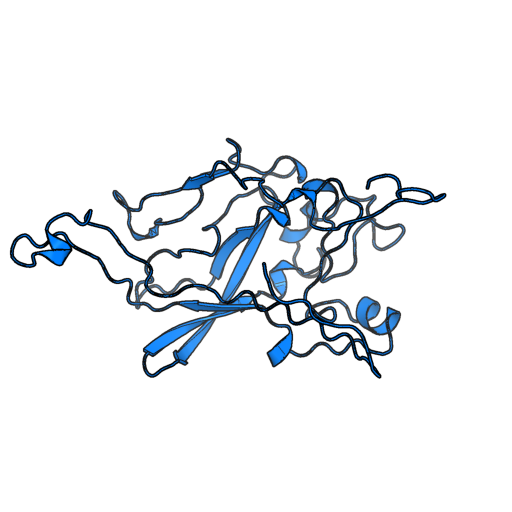13.012 6.730 11.257 1.00 80.81 193 ASP A O 1
ATOM 1529 N N . PRO A 1 194 ? -12.543 8.310 12.780 1.00 68.75 194 PRO A N 1
ATOM 1530 C CA . PRO A 1 194 ? -12.852 7.451 13.924 1.00 68.75 194 PRO A CA 1
ATOM 1531 C C . PRO A 1 194 ? -14.333 7.033 13.999 1.00 68.75 194 PRO A C 1
ATOM 1533 O O . PRO A 1 194 ? -14.645 6.018 14.630 1.00 68.75 194 PRO A O 1
ATOM 1536 N N . PHE A 1 195 ? -15.247 7.785 13.380 1.00 61.66 195 PHE A N 1
ATOM 1537 C CA . PHE A 1 195 ? -16.683 7.537 13.407 1.00 61.66 195 PHE A CA 1
ATOM 1538 C C . PHE A 1 195 ? -17.144 6.737 12.190 1.00 61.66 195 PHE A C 1
ATOM 1540 O O . PHE A 1 195 ? -17.529 7.261 11.151 1.00 61.66 195 PHE A O 1
ATOM 1547 N N . ASN A 1 196 ? -17.207 5.424 12.366 1.00 55.28 196 ASN A N 1
ATOM 1548 C CA . ASN A 1 196 ? -18.022 4.584 11.507 1.00 55.28 196 ASN A CA 1
ATOM 1549 C C . ASN A 1 196 ? -19.497 4.683 11.936 1.00 55.28 196 ASN A C 1
ATOM 1551 O O . ASN A 1 196 ? -19.817 4.413 13.096 1.00 55.28 196 ASN A O 1
ATOM 1555 N N . ILE A 1 197 ? -20.407 5.046 11.024 1.00 55.78 197 ILE A N 1
ATOM 1556 C CA . ILE A 1 197 ? -21.844 5.074 11.331 1.00 55.78 197 ILE A CA 1
ATOM 1557 C C . ILE A 1 197 ? -22.371 3.636 11.361 1.00 55.78 197 ILE A C 1
ATOM 1559 O O . ILE A 1 197 ? -22.441 2.938 10.347 1.00 55.78 197 ILE A O 1
ATOM 1563 N N . GLU A 1 198 ? -22.765 3.187 12.550 1.00 55.47 198 GLU A N 1
ATOM 1564 C CA . GLU A 1 198 ? -23.540 1.963 12.712 1.00 55.47 198 GLU A CA 1
ATOM 1565 C C . GLU A 1 198 ? -24.986 2.235 12.283 1.00 55.47 198 GLU A C 1
ATOM 1567 O O . GLU A 1 198 ? -25.747 2.925 12.967 1.00 55.47 198 GLU A O 1
ATOM 1572 N N . LEU A 1 199 ? -25.375 1.687 11.135 1.00 59.50 199 LEU A N 1
ATOM 1573 C CA . LEU A 1 199 ? -26.746 1.740 10.657 1.00 59.50 199 LEU A CA 1
ATOM 1574 C C . LEU A 1 199 ? -27.507 0.596 11.324 1.00 59.50 199 LEU A C 1
ATOM 1576 O O . LEU A 1 199 ? -27.327 -0.579 11.006 1.00 59.50 199 LEU A O 1
ATOM 1580 N N . ARG A 1 200 ? -28.326 0.950 12.314 1.00 62.34 200 ARG A N 1
ATOM 1581 C CA . ARG A 1 200 ? -29.168 0.005 13.051 1.00 62.34 200 ARG A CA 1
ATOM 1582 C C . ARG A 1 200 ? -30.554 -0.076 12.433 1.00 62.34 200 ARG A C 1
ATOM 1584 O O . ARG A 1 200 ? -31.110 0.938 12.008 1.00 62.34 200 ARG A O 1
ATOM 1591 N N . GLN A 1 201 ? -31.141 -1.269 12.466 1.00 76.94 201 GLN A N 1
ATOM 1592 C CA . GLN A 1 201 ? -32.568 -1.414 12.222 1.00 76.94 201 GLN A CA 1
ATOM 1593 C C . GLN A 1 201 ? -33.343 -0.683 13.329 1.00 76.94 201 GLN A C 1
ATOM 1595 O O . GLN A 1 201 ? -33.182 -0.983 14.512 1.00 76.94 201 GLN A O 1
ATOM 1600 N N . ILE A 1 202 ? -34.179 0.282 12.946 1.00 80.75 202 ILE A N 1
ATOM 1601 C CA . ILE A 1 202 ? -35.040 1.030 13.869 1.00 80.75 202 ILE A CA 1
ATOM 1602 C C . ILE A 1 202 ? -36.478 0.899 13.376 1.00 80.75 202 ILE A C 1
ATOM 1604 O O . ILE A 1 202 ? -36.854 1.501 12.372 1.00 80.75 202 ILE A O 1
ATOM 1608 N N . ASP A 1 203 ? -37.292 0.120 14.092 1.00 80.94 203 ASP A N 1
ATOM 1609 C CA . ASP A 1 203 ? -38.655 -0.229 13.663 1.00 80.94 203 ASP A CA 1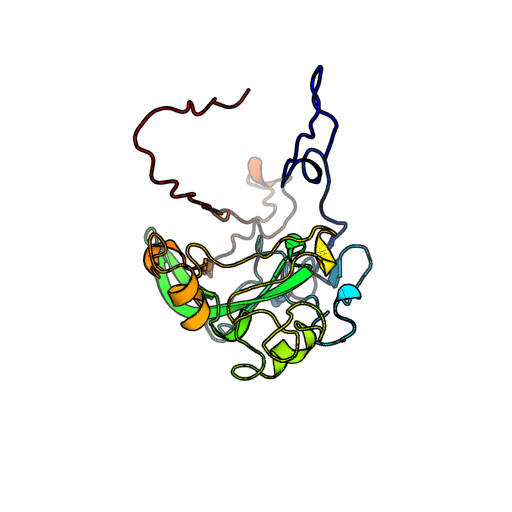
ATOM 1610 C C . ASP A 1 203 ? -39.617 0.969 13.600 1.00 80.94 203 ASP A C 1
ATOM 1612 O O . ASP A 1 203 ? -40.624 0.926 12.884 1.00 80.94 203 ASP A O 1
ATOM 1616 N N . THR A 1 204 ? -39.296 2.039 14.332 1.00 83.56 204 THR A N 1
ATOM 1617 C CA . THR A 1 204 ? -40.016 3.319 14.365 1.00 83.56 204 THR A CA 1
ATOM 1618 C C . THR A 1 204 ? -39.697 4.237 13.186 1.00 83.56 204 THR A C 1
ATOM 1620 O O . THR A 1 204 ? -40.501 5.116 12.885 1.00 83.56 204 THR A O 1
ATOM 1623 N N . VAL A 1 205 ? -38.568 4.047 12.498 1.00 81.88 205 VAL A N 1
ATOM 1624 C CA . VAL A 1 205 ? -38.182 4.847 11.327 1.00 81.88 205 VAL A CA 1
ATOM 1625 C C . VAL A 1 205 ? -38.421 4.004 10.082 1.00 81.88 205 VAL A C 1
ATOM 1627 O O . VAL A 1 205 ? -37.709 3.037 9.824 1.00 81.88 205 VAL A O 1
ATOM 1630 N N . THR A 1 206 ? -39.427 4.365 9.285 1.00 81.38 206 THR A N 1
ATOM 1631 C CA . THR A 1 206 ? -39.886 3.572 8.131 1.00 81.38 206 THR A CA 1
ATOM 1632 C C . THR A 1 206 ? -38.754 3.231 7.155 1.00 81.38 206 THR A C 1
ATOM 1634 O O . THR A 1 206 ? -38.728 2.128 6.614 1.00 81.38 206 THR A O 1
ATOM 1637 N N . GLN A 1 207 ? -37.790 4.142 6.981 1.00 78.44 207 GLN A N 1
ATOM 1638 C CA . GLN A 1 207 ? -36.605 3.978 6.134 1.00 78.44 207 GLN A CA 1
ATOM 1639 C C . GLN A 1 207 ? -35.586 2.969 6.694 1.00 78.44 207 GLN A C 1
ATOM 1641 O O . GLN A 1 207 ? -34.905 2.312 5.915 1.00 78.44 207 GLN A O 1
ATOM 1646 N N . LEU A 1 208 ? -35.491 2.814 8.020 1.00 79.56 208 LEU A N 1
ATOM 1647 C CA . LEU A 1 208 ? -34.522 1.931 8.690 1.00 79.56 208 LEU A CA 1
ATOM 1648 C C . LEU A 1 208 ? -35.123 0.586 9.119 1.00 79.56 208 LEU A C 1
ATOM 1650 O O . LEU A 1 208 ? -34.399 -0.307 9.545 1.00 79.56 208 LEU A O 1
ATOM 1654 N N . LYS A 1 209 ? -36.437 0.401 8.965 1.00 82.75 209 LYS A N 1
ATOM 1655 C CA . LYS A 1 209 ? -37.181 -0.785 9.419 1.00 82.75 209 LYS A CA 1
ATOM 1656 C C . LYS A 1 209 ? -36.763 -2.104 8.757 1.00 82.75 209 LYS A C 1
ATOM 1658 O O . LYS A 1 209 ? -37.028 -3.172 9.294 1.00 82.75 209 LYS A O 1
ATOM 1663 N N . ARG A 1 210 ? -36.159 -2.047 7.567 1.00 82.44 210 ARG A N 1
ATOM 1664 C CA . ARG A 1 210 ? -35.706 -3.230 6.805 1.00 82.44 210 ARG A CA 1
ATOM 1665 C C . ARG A 1 210 ? -34.210 -3.222 6.507 1.00 82.44 210 ARG A C 1
ATOM 1667 O O . ARG A 1 210 ? -33.745 -4.066 5.745 1.00 82.44 210 ARG A O 1
ATOM 1674 N N . VAL A 1 211 ? -33.469 -2.261 7.053 1.00 75.06 211 VAL A N 1
ATOM 1675 C CA . VAL A 1 211 ? -32.032 -2.179 6.807 1.00 75.06 211 VAL A CA 1
ATOM 1676 C C . VAL A 1 211 ? -31.331 -3.200 7.705 1.00 75.06 211 VAL A C 1
ATOM 1678 O O . VAL A 1 211 ? -31.592 -3.207 8.908 1.00 75.06 211 VAL A O 1
ATOM 1681 N N . PRO A 1 212 ? -30.468 -4.077 7.158 1.00 70.56 212 PRO A N 1
ATOM 1682 C CA . PRO A 1 212 ? -29.688 -4.986 7.983 1.00 70.56 212 PRO A CA 1
ATOM 1683 C C . PRO A 1 212 ? -28.774 -4.183 8.909 1.00 70.56 212 PRO A C 1
ATOM 1685 O O . PRO A 1 212 ? -28.022 -3.326 8.447 1.00 70.56 212 PRO A O 1
ATOM 1688 N N . THR A 1 213 ? -28.829 -4.482 10.208 1.00 63.22 213 THR A N 1
ATOM 1689 C CA . THR A 1 213 ? -27.941 -3.857 11.192 1.00 63.22 213 THR A CA 1
ATOM 1690 C C . THR A 1 213 ? -26.490 -4.156 10.835 1.00 63.22 213 THR A C 1
ATOM 1692 O O . THR A 1 213 ? -26.078 -5.320 10.773 1.00 63.22 213 THR A O 1
ATOM 1695 N N . GLY A 1 214 ? -25.725 -3.101 10.584 1.00 58.03 214 GLY A N 1
ATOM 1696 C CA . GLY A 1 214 ? -24.366 -3.199 10.089 1.00 58.03 214 GLY A CA 1
ATOM 1697 C C . GLY A 1 214 ? -23.678 -1.845 10.046 1.00 58.03 214 GLY A C 1
ATOM 1698 O O . GLY A 1 214 ? -24.286 -0.790 10.206 1.00 58.03 214 GLY A O 1
ATOM 1699 N N . LEU A 1 215 ? -22.372 -1.890 9.855 1.00 56.31 215 LEU A N 1
ATOM 1700 C CA . LEU A 1 215 ? -21.517 -0.719 9.817 1.00 56.31 215 LEU A CA 1
ATOM 1701 C C . LEU A 1 215 ? -21.438 -0.271 8.351 1.00 56.31 215 LEU A C 1
ATOM 1703 O O . LEU A 1 215 ? -20.996 -1.044 7.502 1.00 56.31 215 LEU A O 1
ATOM 1707 N N . PHE A 1 216 ? -21.980 0.910 8.043 1.00 53.03 216 PHE A N 1
ATOM 1708 C CA . PHE A 1 216 ? -22.126 1.394 6.667 1.00 53.03 216 PHE A CA 1
ATOM 1709 C C . PHE A 1 216 ? -21.055 2.453 6.373 1.00 53.03 216 PHE A C 1
ATOM 1711 O O . PHE A 1 216 ? -21.063 3.505 7.019 1.00 53.03 216 PHE A O 1
ATOM 1718 N N . PRO A 1 217 ? -20.146 2.221 5.410 1.00 45.38 217 PRO A N 1
ATOM 1719 C CA . PRO A 1 217 ? -19.208 3.250 4.982 1.00 45.38 217 PRO A CA 1
ATOM 1720 C C . PRO A 1 217 ? -19.976 4.365 4.256 1.00 45.38 217 PRO A C 1
ATOM 1722 O O . PRO A 1 217 ? -20.700 4.109 3.296 1.00 45.38 217 PRO A O 1
ATOM 1725 N N . MET A 1 218 ? -19.853 5.602 4.741 1.00 42.78 218 MET A N 1
ATOM 1726 C CA . MET A 1 218 ? -20.516 6.782 4.158 1.00 42.78 218 MET A CA 1
ATOM 1727 C C . MET A 1 218 ? -19.693 7.451 3.051 1.00 42.78 218 MET A C 1
ATOM 1729 O O . MET A 1 218 ? -20.253 8.151 2.212 1.00 42.78 218 MET A O 1
ATOM 1733 N N . LEU A 1 219 ? -18.371 7.275 3.066 1.00 39.06 219 LEU A N 1
ATOM 1734 C CA . LEU A 1 219 ? -17.424 7.967 2.194 1.00 39.06 219 LEU A CA 1
ATOM 1735 C C . LEU A 1 219 ? -16.472 6.950 1.561 1.00 39.06 219 LEU A C 1
ATOM 1737 O O . LEU A 1 219 ? -16.082 5.975 2.201 1.00 39.06 219 LEU A O 1
ATOM 1741 N N . TRP A 1 220 ? -16.136 7.188 0.297 1.00 42.41 220 TRP A N 1
ATOM 1742 C CA . TRP A 1 220 ? -15.282 6.345 -0.537 1.00 42.41 220 TRP A CA 1
ATOM 1743 C C . TRP A 1 220 ? -13.906 6.988 -0.759 1.00 42.41 220 TRP A C 1
ATOM 1745 O O . TRP A 1 220 ? -13.728 8.193 -0.575 1.00 42.41 220 TRP A O 1
ATOM 1755 N N . LEU A 1 221 ? -12.942 6.171 -1.189 1.00 38.06 221 LEU A N 1
ATOM 1756 C CA . LEU A 1 221 ? -11.615 6.605 -1.623 1.00 38.06 221 LEU A CA 1
ATOM 1757 C C . LEU A 1 221 ? -11.654 7.269 -2.997 1.00 38.06 221 LEU A C 1
ATOM 1759 O O . LEU A 1 221 ? -12.325 6.795 -3.913 1.00 38.06 221 LEU A O 1
ATOM 1763 N N . GLU A 1 222 ? -10.871 8.332 -3.149 1.00 35.81 222 GLU A N 1
ATOM 1764 C CA . GLU A 1 222 ? -10.548 8.898 -4.452 1.00 35.81 222 GLU A CA 1
ATOM 1765 C C . GLU A 1 222 ? -9.191 8.342 -4.906 1.00 35.81 222 GLU A C 1
ATOM 1767 O O . GLU A 1 222 ? -8.133 8.776 -4.447 1.00 35.81 222 GLU A O 1
ATOM 1772 N N . GLU A 1 223 ? -9.203 7.366 -5.813 1.00 45.59 223 GLU A N 1
ATOM 1773 C CA . GLU A 1 223 ? -7.996 6.967 -6.539 1.00 45.59 223 GLU A CA 1
ATOM 1774 C C . GLU A 1 223 ? -7.740 7.960 -7.676 1.00 45.59 223 GLU A C 1
ATOM 1776 O O . GLU A 1 223 ? -8.172 7.785 -8.817 1.00 45.59 223 GLU A O 1
ATOM 1781 N N . VAL A 1 224 ? -7.034 9.049 -7.373 1.00 39.94 224 VAL A N 1
ATOM 1782 C CA . VAL A 1 224 ? -6.666 10.039 -8.391 1.00 39.94 224 VAL A CA 1
ATOM 1783 C C . VAL A 1 224 ? -5.333 9.655 -9.027 1.00 39.94 224 VAL A C 1
ATOM 1785 O O . VAL A 1 224 ? -4.267 10.083 -8.590 1.00 39.94 224 VAL A O 1
ATOM 1788 N N . CYS A 1 225 ? -5.370 8.896 -10.123 1.00 34.84 225 CYS A N 1
ATOM 1789 C CA . CYS A 1 225 ? -4.211 8.779 -11.009 1.00 34.84 225 CYS A CA 1
ATOM 1790 C C . CYS A 1 225 ? -4.226 9.936 -12.020 1.00 34.84 225 CYS A C 1
ATOM 1792 O O . CYS A 1 225 ? -4.845 9.857 -13.082 1.00 34.84 225 CYS A O 1
ATOM 1794 N N . ARG A 1 226 ? -3.567 11.055 -11.692 1.00 27.62 226 ARG A N 1
ATOM 1795 C CA . ARG A 1 226 ? -3.451 12.194 -12.616 1.00 27.62 226 ARG A CA 1
ATOM 1796 C C . ARG A 1 226 ? -2.205 12.024 -13.496 1.00 27.62 226 ARG A C 1
ATOM 1798 O O . ARG A 1 226 ? -1.099 12.383 -13.101 1.00 27.62 226 ARG A O 1
ATOM 1805 N N . LEU A 1 227 ? -2.387 11.471 -14.698 1.00 24.34 227 LEU A N 1
ATOM 1806 C CA . LEU A 1 227 ? -1.345 11.412 -15.731 1.00 24.34 227 LEU A CA 1
ATOM 1807 C C . LEU A 1 227 ? -1.024 12.829 -16.234 1.00 24.34 227 LEU A C 1
ATOM 1809 O O . LEU A 1 227 ? -1.746 13.387 -17.059 1.00 24.34 227 LEU A O 1
ATOM 1813 N N . TRP A 1 228 ? 0.083 13.410 -15.770 1.00 23.78 228 TRP A N 1
ATOM 1814 C CA . TRP A 1 228 ? 0.634 14.638 -16.344 1.00 23.78 228 TRP A CA 1
ATOM 1815 C C . TRP A 1 228 ? 1.414 14.312 -17.619 1.00 23.78 228 TRP A C 1
ATOM 1817 O O . TRP A 1 228 ? 2.641 14.272 -17.632 1.00 23.78 228 TRP A O 1
ATOM 1827 N N . ILE A 1 229 ? 0.700 14.084 -18.723 1.00 27.20 229 ILE A N 1
ATOM 1828 C CA . ILE A 1 229 ? 1.317 14.197 -20.046 1.00 27.20 229 ILE A CA 1
ATOM 1829 C C . ILE A 1 229 ? 1.374 15.691 -20.345 1.00 27.20 229 ILE A C 1
ATOM 1831 O O . ILE A 1 229 ? 0.360 16.298 -20.687 1.00 27.20 229 ILE A O 1
ATOM 1835 N N . GLY A 1 230 ? 2.549 16.300 -20.187 1.00 29.36 230 GLY A N 1
ATOM 1836 C CA . GLY A 1 230 ? 2.797 17.626 -20.740 1.00 29.36 230 GLY A CA 1
ATOM 1837 C C . GLY A 1 230 ? 2.511 17.585 -22.240 1.00 29.36 230 GLY A C 1
ATOM 1838 O O . GLY A 1 230 ? 3.280 17.002 -22.997 1.00 29.36 230 GLY A O 1
ATOM 1839 N N . ARG A 1 231 ? 1.381 18.146 -22.673 1.00 26.36 231 ARG A N 1
ATOM 1840 C CA . ARG A 1 231 ? 1.090 18.345 -24.093 1.00 26.36 231 ARG A CA 1
ATOM 1841 C C . ARG A 1 231 ? 1.270 19.810 -24.451 1.00 26.36 231 ARG A C 1
ATOM 1843 O O . ARG A 1 231 ? 0.605 20.647 -23.844 1.00 26.36 231 ARG A O 1
ATOM 1850 N N . PRO A 1 232 ? 2.015 20.122 -25.515 1.00 32.91 232 PRO A N 1
ATOM 1851 C CA . PRO A 1 232 ? 1.531 21.073 -26.488 1.00 32.91 232 PRO A CA 1
ATOM 1852 C C . PRO A 1 232 ? 0.511 20.346 -27.383 1.00 32.91 232 PRO A C 1
ATOM 1854 O O . PRO A 1 232 ? 0.863 19.451 -28.139 1.00 32.91 232 PRO A O 1
ATOM 1857 N N . GLU A 1 233 ? -0.756 20.722 -27.210 1.00 31.75 233 GLU A N 1
ATOM 1858 C CA . GLU A 1 233 ? -1.835 20.711 -28.210 1.00 31.75 233 GLU A CA 1
ATOM 1859 C C . GLU A 1 233 ? -2.320 19.365 -28.815 1.00 31.75 233 GLU A C 1
ATOM 1861 O O . GLU A 1 233 ? -1.589 18.568 -29.388 1.00 31.75 233 GLU A O 1
ATOM 1866 N N . ASN A 1 234 ? -3.647 19.177 -28.733 1.00 31.23 234 ASN A N 1
ATOM 1867 C CA . ASN A 1 234 ? -4.498 18.242 -29.488 1.00 31.23 234 ASN A CA 1
ATOM 1868 C C . ASN A 1 234 ? -4.365 16.726 -29.242 1.00 31.23 234 ASN A C 1
ATOM 1870 O O . ASN A 1 234 ? -3.744 16.021 -30.022 1.00 31.23 234 ASN A O 1
ATOM 1874 N N . VAL A 1 235 ? -5.128 16.196 -28.272 1.00 25.36 235 VAL A N 1
ATOM 1875 C CA . VAL A 1 235 ? -5.913 14.949 -28.468 1.00 25.36 235 VAL A CA 1
ATOM 1876 C C . VAL A 1 235 ? -7.147 15.005 -27.565 1.00 25.36 235 VAL A C 1
ATOM 1878 O O . VAL A 1 235 ? -7.036 15.242 -26.360 1.00 25.36 235 VAL A O 1
ATOM 1881 N N . LEU A 1 236 ? -8.298 14.776 -28.186 1.00 23.45 236 LEU A N 1
ATOM 1882 C CA . LEU A 1 236 ? -9.632 14.691 -27.606 1.00 23.45 236 LEU A CA 1
ATOM 1883 C C . LEU A 1 236 ? -9.712 13.715 -26.423 1.00 23.45 236 LEU A C 1
ATOM 1885 O O . LEU A 1 236 ? -9.266 12.573 -26.515 1.00 23.45 236 LEU A O 1
ATOM 1889 N N . ILE A 1 237 ? -10.345 14.171 -25.343 1.00 27.89 237 ILE A N 1
ATOM 1890 C CA . ILE A 1 237 ? -10.949 13.318 -24.319 1.00 27.89 237 ILE A CA 1
ATOM 1891 C C . ILE A 1 237 ? -12.350 12.993 -24.845 1.00 27.89 237 ILE A C 1
ATOM 1893 O O . ILE A 1 237 ? -13.149 13.908 -25.041 1.00 27.89 237 ILE A O 1
ATOM 1897 N N . MET A 1 238 ? -12.638 11.723 -25.137 1.00 21.39 238 MET A N 1
ATOM 1898 C CA . MET A 1 238 ? -14.019 11.302 -25.385 1.00 21.39 238 MET A CA 1
ATOM 1899 C C . MET A 1 238 ? -14.722 11.114 -24.035 1.00 21.39 238 MET A C 1
ATOM 1901 O O . MET A 1 238 ? -14.150 10.450 -23.169 1.00 21.39 238 MET A O 1
ATOM 1905 N N . PRO A 1 239 ? -15.923 11.686 -23.838 1.00 24.30 239 PRO A N 1
ATOM 1906 C CA . PRO A 1 239 ? -16.752 11.365 -22.690 1.00 24.30 239 PRO A CA 1
ATOM 1907 C C . PRO A 1 239 ? -17.334 9.956 -22.844 1.00 24.30 239 PRO A C 1
ATOM 1909 O O . PRO A 1 239 ? -17.495 9.446 -23.955 1.00 24.30 239 PRO A O 1
ATOM 1912 N N . GLU A 1 240 ? -17.616 9.353 -21.696 1.00 29.61 240 GLU A N 1
ATOM 1913 C CA . GLU A 1 240 ? -18.321 8.087 -21.529 1.00 29.61 240 GLU A CA 1
ATOM 1914 C C . GLU A 1 240 ? -19.586 8.007 -22.400 1.00 29.61 240 GLU A C 1
ATOM 1916 O O . GLU A 1 240 ? -20.369 8.959 -22.475 1.00 29.61 240 GLU A O 1
ATOM 1921 N N . VAL A 1 241 ? -19.786 6.838 -23.016 1.00 29.06 241 VAL A N 1
ATOM 1922 C CA . VAL A 1 241 ? -21.097 6.307 -23.412 1.00 29.06 241 VAL A CA 1
ATOM 1923 C C . VAL A 1 241 ? -21.176 4.874 -22.911 1.00 29.06 241 VAL A C 1
ATOM 1925 O O . VAL A 1 241 ? -20.184 4.137 -23.129 1.00 29.06 241 VAL A O 1
#

Organism: Spodoptera exigua (NCBI:txid7107)

pLDDT: mean 80.68, std 18.58, range [21.39, 96.5]

Radius of gyration: 21.17 Å; Cα contacts (8 Å, |Δi|>4): 387; chains: 1; bounding box: 62×41×65 Å

Nearest PDB structures (foldseek):
  5lgd-assembly1_A  TM=8.036E-01  e=1.588E-15  Homo sapiens
  4f7b-assembly3_D  TM=7.787E-01  e=1.526E-13  Homo sapiens
  7n3v-assembly1_A  TM=8.090E-01  e=1.128E-01  Mycolicibacterium smegmatis
  7n3v-assembly2_B  TM=8.115E-01  e=1.535E-01  Mycolicibacterium smegmatis
  7shw-assembly1_A  TM=8.043E-01  e=1.847E-01  Mycolicibacterium smegmatis

Sequence (241 aa):
MRPAEGANGFYFSMFSHMNRSESGPYEMVRGRENVYELGNIVSYKGQKVMPMWGDKYCGQINGSDSSIFPPIKEGNVPKKLYTFEPDICRSVYVDLVGKKEIFNISAYYYEISESAFAAKSANPNNRCFCKKNWSANHDGCLLMGLLNLMPCQGAPAIASLPHFFLGSEELLEYFGSGIKPDKEKHNTYVYIDPFNIELRQIDTVTQLKRVPTGLFPMLWLEEVCRLWIGRPENVLIMPEV

Mean predicted aligned error: 10.39 Å

Solvent-accessible surface area (backbone atoms only — not comparable to full-atom values): 14662 Å² total; per-residue (Å²): 117,45,76,38,89,95,54,99,52,68,47,77,62,98,59,62,81,54,65,96,51,80,91,62,59,74,41,60,38,83,25,83,92,47,50,73,48,21,39,26,42,63,25,52,67,87,34,59,50,40,70,77,46,78,36,76,73,56,8,34,58,38,38,12,71,71,82,47,74,40,68,54,46,87,94,60,64,68,61,60,49,43,23,35,40,74,79,68,51,33,46,46,43,27,33,57,75,46,78,44,75,55,96,91,39,75,18,41,32,28,35,57,35,71,69,64,45,32,38,42,88,82,25,64,82,41,44,52,78,45,54,70,77,74,30,101,48,76,82,7,26,70,61,34,21,55,43,78,25,36,78,56,69,75,39,101,43,74,49,59,41,52,54,46,32,78,35,35,68,72,61,54,58,72,62,69,62,96,65,66,59,42,72,93,78,33,59,56,69,50,76,44,62,57,75,74,50,68,44,57,55,36,81,87,41,80,86,29,50,79,44,74,68,43,77,50,85,90,73,80,86,82,86,79,83,79,81,82,74,89,69,88,78,90,80,87,82,81,78,91,129

InterPro domains:
  IPR002159 CD36 family [PF01130] (11-224)
  IPR002159 CD36 family [PTHR11923] (12-223)